Protein AF-K2GC38-F1 (afdb_monomer_lite)

Foldseek 3Di:
DADDPVLLVVLCVVCVVVLVVLLPDPDPPPPPVVNLVVLQVSLLVSPVVHPDHPPCSVLVSLLVSLLVSQLVLQVVLVPDDLQCNLVSLLVVLVSLVSSLVSQCSSCVSVCVVPHPCPSVVSNLQSNLVRHVVVCQVPPVSLVSPLVNVLVCVVVVHDPCPVSNVSSLVSCCVRPVVSSVVSVVSNVVSVVVSVVVVVVVVVVVVVVVVD

pLDDT: mean 81.29, std 10.26, range [42.56, 93.06]

Sequence (210 aa):
MEVTQDSIAQLYDALDPFLNIVVMQNNDSVTTPCVLASMNDLVYSFFCEHYWDDKGLVIKMIEKIVSRFSEQRFERFRLVTNENIVLALESEFVIWKRVRKCLMITFLSIDTLVHVNYINTILNNSYRDSFVKQLQSQMNISKKLMAVLSSWRMKGFIDQKEELGRIFKYLEGYDTNFVLFLSNEFLLQAQKDYKKFIQKKFFLLMKHFL

Radius of gyration: 22.69 Å; chains: 1; bounding box: 53×31×76 Å

Organism: Entamoeba nuttalli (strain P19) (NCBI:txid1076696)

Structure (mmCIF, N/CA/C/O backbone):
data_AF-K2GC38-F1
#
_entry.id   AF-K2GC38-F1
#
loop_
_atom_site.group_PDB
_atom_site.id
_atom_site.type_symbol
_atom_site.label_atom_id
_atom_site.label_alt_id
_atom_site.label_comp_id
_atom_site.label_asym_id
_atom_site.label_entity_id
_atom_site.label_seq_id
_atom_site.pdbx_PDB_ins_code
_atom_site.Cartn_x
_atom_site.Cartn_y
_atom_site.Cartn_z
_atom_site.occupancy
_atom_site.B_iso_or_equiv
_atom_site.auth_seq_id
_atom_site.auth_comp_id
_atom_site.auth_asym_id
_atom_site.auth_atom_id
_atom_site.pdbx_PDB_model_num
ATOM 1 N N . MET A 1 1 ? 18.152 5.068 -27.961 1.00 73.38 1 MET A N 1
ATOM 2 C CA . MET A 1 1 ? 17.414 6.354 -28.101 1.00 73.38 1 MET A CA 1
ATOM 3 C C . MET A 1 1 ? 17.259 7.008 -26.734 1.00 73.38 1 MET A C 1
ATOM 5 O O . MET A 1 1 ? 17.381 6.294 -25.759 1.00 73.38 1 MET A O 1
ATOM 9 N N . GLU A 1 2 ? 17.041 8.317 -26.602 1.00 74.88 2 GLU A N 1
ATOM 10 C CA . GLU A 1 2 ? 16.693 8.888 -25.283 1.00 74.88 2 GLU A CA 1
ATOM 11 C C . GLU A 1 2 ? 15.309 8.400 -24.824 1.00 74.88 2 GLU A C 1
ATOM 13 O O . GLU A 1 2 ? 14.436 8.137 -25.656 1.00 74.88 2 GLU A O 1
ATOM 18 N N . VAL A 1 3 ? 15.091 8.302 -23.510 1.00 79.31 3 VAL A N 1
ATOM 19 C CA . VAL A 1 3 ? 13.753 8.072 -22.945 1.00 79.31 3 VAL A CA 1
ATOM 20 C C . VAL A 1 3 ? 12.876 9.308 -23.179 1.00 79.31 3 VAL A C 1
ATOM 22 O O . VAL A 1 3 ? 13.195 10.409 -22.724 1.00 79.31 3 VAL A O 1
ATOM 25 N N . THR A 1 4 ? 11.743 9.133 -23.865 1.00 84.25 4 THR A N 1
ATOM 26 C CA . THR A 1 4 ? 10.759 10.192 -24.137 1.00 84.25 4 THR A CA 1
ATOM 27 C C . THR A 1 4 ? 9.436 9.901 -23.431 1.00 84.25 4 THR A C 1
ATOM 29 O O . THR A 1 4 ? 9.201 8.802 -22.934 1.00 84.25 4 THR A O 1
ATOM 32 N N . GLN A 1 5 ? 8.535 10.886 -23.369 1.00 83.50 5 GLN A N 1
ATOM 33 C CA . GLN A 1 5 ? 7.193 10.648 -22.822 1.00 83.50 5 GLN A CA 1
ATOM 34 C C . GLN A 1 5 ? 6.409 9.621 -23.646 1.00 83.50 5 GLN A C 1
ATOM 36 O O . GLN A 1 5 ? 5.695 8.807 -23.065 1.00 83.50 5 GLN A O 1
ATOM 41 N N . ASP A 1 6 ? 6.584 9.625 -24.967 1.00 86.19 6 ASP A N 1
ATOM 42 C CA . ASP A 1 6 ? 5.898 8.696 -25.863 1.00 86.19 6 ASP A CA 1
ATOM 43 C C . ASP A 1 6 ? 6.409 7.263 -25.689 1.00 86.19 6 ASP A C 1
ATOM 45 O O . ASP A 1 6 ? 5.606 6.334 -25.637 1.00 86.19 6 ASP A O 1
ATOM 49 N N . SER A 1 7 ? 7.723 7.065 -25.524 1.00 84.25 7 SER A N 1
ATOM 50 C CA . SER A 1 7 ? 8.269 5.723 -25.290 1.00 84.25 7 SER A CA 1
ATOM 51 C C . SER A 1 7 ? 7.854 5.165 -23.923 1.00 84.25 7 SER A C 1
ATOM 53 O O . SER A 1 7 ? 7.550 3.979 -23.799 1.00 84.25 7 SER A O 1
ATOM 55 N N . ILE A 1 8 ? 7.733 6.027 -22.908 1.00 84.56 8 ILE A N 1
ATOM 56 C CA . ILE A 1 8 ? 7.173 5.667 -21.597 1.00 84.56 8 ILE A CA 1
ATOM 57 C C . ILE A 1 8 ? 5.684 5.332 -21.686 1.00 84.56 8 ILE A C 1
ATOM 59 O O . ILE A 1 8 ? 5.240 4.384 -21.043 1.00 84.56 8 ILE A O 1
ATOM 63 N N . ALA A 1 9 ? 4.910 6.083 -22.471 1.00 84.81 9 ALA A N 1
ATOM 64 C CA . ALA A 1 9 ? 3.498 5.786 -22.685 1.00 84.81 9 ALA A CA 1
ATOM 65 C C . ALA A 1 9 ? 3.319 4.412 -23.345 1.00 84.81 9 ALA A C 1
ATOM 67 O O . ALA A 1 9 ? 2.523 3.613 -22.867 1.00 84.81 9 ALA A O 1
ATOM 68 N N . GLN A 1 10 ? 4.133 4.089 -24.353 1.00 86.31 10 GLN A N 1
ATOM 69 C CA . GLN A 1 10 ? 4.123 2.774 -25.000 1.00 86.31 10 GLN A CA 1
ATOM 70 C C . GLN A 1 10 ? 4.491 1.641 -24.033 1.00 86.31 10 GLN A C 1
ATOM 72 O O . GLN A 1 10 ? 3.824 0.606 -24.018 1.00 86.31 10 GLN A O 1
ATOM 77 N N . LEU A 1 11 ? 5.517 1.837 -23.195 1.00 86.38 11 LEU A N 1
ATOM 78 C CA . LEU A 1 11 ? 5.879 0.869 -22.157 1.00 86.38 11 LEU A CA 1
ATOM 79 C C . LEU A 1 11 ? 4.734 0.675 -21.153 1.00 86.38 11 LEU A C 1
ATOM 81 O O . LEU A 1 11 ? 4.413 -0.457 -20.795 1.00 86.38 11 LEU A O 1
ATOM 85 N N . TYR A 1 12 ? 4.104 1.767 -20.712 1.00 85.50 12 TYR A N 1
ATOM 86 C CA . TYR A 1 12 ? 2.953 1.711 -19.817 1.00 85.50 12 TYR A CA 1
ATOM 87 C C . TYR A 1 12 ? 1.791 0.946 -20.458 1.00 85.50 12 TYR A C 1
ATOM 89 O O . TYR A 1 12 ? 1.264 0.031 -19.834 1.00 85.50 12 TYR A O 1
ATOM 97 N N . ASP A 1 13 ? 1.427 1.268 -21.698 1.00 86.38 13 ASP A N 1
ATOM 98 C CA . ASP A 1 13 ? 0.317 0.630 -22.413 1.00 86.38 13 ASP A CA 1
ATOM 99 C C . ASP A 1 13 ? 0.564 -0.871 -22.628 1.00 86.38 13 ASP A C 1
ATOM 101 O O . ASP A 1 13 ? -0.364 -1.675 -22.540 1.00 86.38 13 ASP A O 1
ATOM 105 N N . ALA A 1 14 ? 1.820 -1.274 -22.838 1.00 85.25 14 ALA A N 1
ATOM 106 C CA . ALA A 1 14 ? 2.206 -2.680 -22.919 1.00 85.25 14 ALA A CA 1
ATOM 107 C C . ALA A 1 14 ? 2.127 -3.404 -21.559 1.00 85.25 14 ALA A C 1
ATOM 109 O O . ALA A 1 14 ? 1.794 -4.590 -21.507 1.00 85.25 14 ALA A O 1
ATOM 110 N N . LEU A 1 15 ? 2.405 -2.707 -20.452 1.00 84.69 15 LEU A N 1
ATOM 111 C CA . LEU A 1 15 ? 2.321 -3.254 -19.093 1.00 84.69 15 LEU A CA 1
ATOM 112 C C . LEU A 1 15 ? 0.892 -3.239 -18.521 1.00 84.69 15 LEU A C 1
ATOM 114 O O . LEU A 1 15 ? 0.571 -4.096 -17.695 1.00 84.69 15 LEU A O 1
ATOM 118 N N . ASP A 1 16 ? 0.033 -2.304 -18.935 1.00 81.31 16 ASP A N 1
ATOM 119 C CA . ASP A 1 16 ? -1.289 -2.042 -18.341 1.00 81.31 16 ASP A CA 1
ATOM 120 C C . ASP A 1 16 ? -2.190 -3.292 -18.250 1.00 81.31 16 ASP A C 1
ATOM 122 O O . ASP A 1 16 ? -2.720 -3.554 -17.164 1.00 81.31 16 ASP A O 1
ATOM 126 N N . PRO A 1 17 ? -2.308 -4.155 -19.284 1.00 78.06 17 PRO A N 1
ATOM 127 C CA . PRO A 1 17 ? -3.094 -5.386 -19.186 1.00 78.06 17 PRO A CA 1
ATOM 128 C C . PRO A 1 17 ? -2.616 -6.309 -18.057 1.00 78.06 17 PRO A C 1
ATOM 130 O O . PRO A 1 17 ? -3.426 -6.906 -17.346 1.00 78.06 17 PRO A O 1
ATOM 133 N N . PHE A 1 18 ? -1.303 -6.397 -17.848 1.00 76.62 18 PHE A N 1
ATOM 134 C CA . PHE A 1 18 ? -0.705 -7.250 -16.824 1.00 76.62 18 PHE A CA 1
ATOM 135 C C . PHE A 1 18 ? -0.794 -6.634 -15.432 1.00 76.62 18 PHE A C 1
ATOM 137 O O . PHE A 1 18 ? -1.069 -7.339 -14.459 1.00 76.62 18 PHE A O 1
ATOM 144 N N . LEU A 1 19 ? -0.624 -5.315 -15.334 1.00 73.12 19 LEU A N 1
ATOM 145 C CA . LEU A 1 19 ? -0.860 -4.573 -14.100 1.00 73.12 19 LEU A CA 1
ATOM 146 C C . LEU A 1 19 ? -2.310 -4.763 -13.640 1.00 73.12 19 LEU A C 1
ATOM 148 O O . LEU A 1 19 ? -2.542 -5.053 -12.469 1.00 73.12 19 LEU A O 1
ATOM 152 N N . ASN A 1 20 ? -3.277 -4.728 -14.559 1.00 70.75 20 ASN A N 1
ATOM 153 C CA . ASN A 1 20 ? -4.678 -5.012 -14.251 1.00 70.75 20 ASN A CA 1
ATOM 154 C C . ASN A 1 20 ? -4.888 -6.452 -13.745 1.00 70.75 20 ASN A C 1
ATOM 156 O O . ASN A 1 20 ? -5.619 -6.653 -12.776 1.00 70.75 20 ASN A O 1
ATOM 160 N N . ILE A 1 21 ? -4.203 -7.449 -14.316 1.00 70.00 21 ILE A N 1
ATOM 161 C CA . ILE A 1 21 ? -4.249 -8.842 -13.829 1.00 70.00 21 ILE A CA 1
ATOM 162 C C . ILE A 1 21 ? -3.703 -8.948 -12.397 1.00 70.00 21 ILE A C 1
ATOM 164 O O . ILE A 1 21 ? -4.357 -9.532 -11.533 1.00 70.00 21 ILE A O 1
ATOM 168 N N . VAL A 1 22 ? -2.550 -8.331 -12.122 1.00 67.69 22 VAL A N 1
ATOM 169 C CA . VAL A 1 22 ? -1.932 -8.289 -10.782 1.00 67.69 22 VAL A CA 1
ATOM 170 C C . VAL A 1 22 ? -2.855 -7.609 -9.756 1.00 67.69 22 VAL A C 1
ATOM 172 O O . VAL A 1 22 ? -2.841 -7.960 -8.576 1.00 67.69 22 VAL A O 1
ATOM 175 N N . VAL A 1 23 ? -3.686 -6.661 -10.199 1.00 61.53 23 VAL A N 1
ATOM 176 C CA . VAL A 1 23 ? -4.595 -5.860 -9.363 1.00 61.53 23 VAL A CA 1
ATOM 177 C C . VAL A 1 23 ? -5.980 -6.503 -9.158 1.00 61.53 23 VAL A C 1
ATOM 179 O O . VAL A 1 23 ? -6.625 -6.232 -8.141 1.00 61.53 23 VAL A O 1
ATOM 182 N N . MET A 1 24 ? -6.455 -7.355 -10.077 1.00 60.44 24 MET A N 1
ATOM 183 C CA . MET A 1 24 ? -7.807 -7.948 -10.040 1.00 60.44 24 MET A CA 1
ATOM 184 C C . MET A 1 24 ? -7.906 -9.320 -9.342 1.00 60.44 24 MET A C 1
ATOM 186 O O . MET A 1 24 ? -9.018 -9.778 -9.072 1.00 60.44 24 MET A O 1
ATOM 190 N N . GLN A 1 25 ? -6.798 -9.993 -9.023 1.00 59.94 25 GLN A N 1
ATOM 191 C CA . GLN A 1 25 ? -6.835 -11.372 -8.514 1.00 59.94 25 GLN A CA 1
ATOM 192 C C . GLN A 1 25 ? -6.998 -11.456 -6.981 1.00 59.94 25 GLN A C 1
ATOM 194 O O . GLN A 1 25 ? -6.075 -11.195 -6.210 1.00 59.94 25 GLN A O 1
ATOM 199 N N . ASN A 1 26 ? -8.194 -11.863 -6.534 1.00 46.25 26 ASN A N 1
ATOM 200 C CA . ASN A 1 26 ? -8.495 -12.190 -5.129 1.00 46.25 26 ASN A CA 1
ATOM 201 C C . ASN A 1 26 ? -8.193 -13.654 -4.753 1.00 46.25 26 ASN A C 1
ATOM 203 O O . ASN A 1 26 ? -8.048 -13.936 -3.567 1.00 46.25 26 ASN A O 1
ATOM 207 N N . ASN A 1 27 ? -8.056 -14.556 -5.729 1.00 42.56 27 ASN A N 1
ATOM 208 C CA . ASN A 1 27 ? -7.760 -15.975 -5.501 1.00 42.56 27 ASN A CA 1
ATOM 209 C C . ASN A 1 27 ? -6.283 -16.281 -5.781 1.00 42.56 27 ASN A C 1
ATOM 211 O O . ASN A 1 27 ? -5.664 -15.606 -6.599 1.00 42.56 27 ASN A O 1
ATOM 215 N N . ASP A 1 28 ? -5.748 -17.320 -5.136 1.00 42.94 28 ASP A N 1
ATOM 216 C CA . ASP A 1 28 ? -4.358 -17.813 -5.198 1.00 42.94 28 ASP A CA 1
ATOM 217 C C . ASP A 1 28 ? -3.856 -18.261 -6.592 1.00 42.94 28 ASP A C 1
ATOM 219 O O . ASP A 1 28 ? -2.883 -19.011 -6.698 1.00 42.94 28 ASP A O 1
ATOM 223 N N . SER A 1 29 ? -4.479 -17.824 -7.691 1.00 48.66 29 SER A N 1
ATOM 224 C CA . SER A 1 29 ? -3.920 -18.027 -9.023 1.00 48.66 29 SER A CA 1
ATOM 225 C C . SER A 1 29 ? -2.662 -17.178 -9.153 1.00 48.66 29 SER A C 1
ATOM 227 O O . SER A 1 29 ? -2.714 -15.969 -9.349 1.00 48.66 29 SER A O 1
ATOM 229 N N . VAL A 1 30 ? -1.526 -17.844 -9.002 1.00 54.44 30 VAL A N 1
ATOM 230 C CA . VAL A 1 30 ? -0.184 -17.330 -9.239 1.00 54.44 30 VAL A CA 1
ATOM 231 C C . VAL A 1 30 ? -0.173 -16.628 -10.597 1.00 54.44 30 VAL A C 1
ATOM 233 O O . VAL A 1 30 ? -0.388 -17.292 -11.612 1.00 54.44 30 VAL A O 1
ATOM 236 N N . THR A 1 31 ? 0.096 -15.316 -10.645 1.00 60.12 31 THR A N 1
ATOM 237 C CA . THR A 1 31 ? 0.659 -14.705 -11.857 1.00 60.12 31 THR A CA 1
ATOM 238 C C . THR A 1 31 ? 1.819 -15.600 -12.245 1.00 60.12 31 THR A C 1
ATOM 240 O O . THR A 1 31 ? 2.794 -15.695 -11.493 1.00 60.12 31 THR A O 1
ATOM 243 N N . THR A 1 32 ? 1.658 -16.370 -13.320 1.00 68.06 32 THR A N 1
ATOM 244 C CA . THR A 1 32 ? 2.572 -17.474 -13.595 1.00 68.06 32 THR A CA 1
ATOM 245 C C . THR A 1 32 ? 3.985 -16.907 -13.702 1.00 68.06 32 THR A C 1
ATOM 247 O O . THR A 1 32 ? 4.158 -15.812 -14.244 1.00 68.06 32 THR A O 1
ATOM 250 N N . PRO A 1 33 ? 5.013 -17.603 -13.188 1.00 72.56 33 PRO A N 1
ATOM 251 C CA . PRO A 1 33 ? 6.386 -17.108 -13.248 1.00 72.56 33 PRO A CA 1
ATOM 252 C C . PRO A 1 33 ? 6.808 -16.662 -14.655 1.00 72.56 33 PRO A C 1
ATOM 254 O O . PRO A 1 33 ? 7.570 -15.711 -14.780 1.00 72.56 33 PRO A O 1
ATOM 257 N N . CYS A 1 34 ? 6.253 -17.283 -15.705 1.00 76.44 34 CYS A N 1
ATOM 258 C CA . CYS A 1 34 ? 6.461 -16.862 -17.088 1.00 76.44 34 CYS A CA 1
ATOM 259 C C . CYS A 1 34 ? 5.922 -15.457 -17.393 1.00 76.44 34 CYS A C 1
ATOM 261 O O . CYS A 1 34 ? 6.627 -14.692 -18.031 1.00 76.44 34 CYS A O 1
ATOM 263 N N . VAL A 1 35 ? 4.736 -15.076 -16.906 1.00 80.75 35 VAL A N 1
ATOM 264 C CA . VAL A 1 35 ? 4.180 -13.728 -17.119 1.00 80.75 35 VAL A CA 1
ATOM 265 C C . VAL A 1 35 ? 5.042 -12.679 -16.422 1.00 80.75 35 VAL A C 1
ATOM 267 O O . VAL A 1 35 ? 5.378 -11.666 -17.024 1.00 80.75 35 VAL A O 1
ATOM 270 N N . LEU A 1 36 ? 5.458 -12.936 -15.178 1.00 81.12 36 LEU A N 1
ATOM 271 C CA . LEU A 1 36 ? 6.336 -12.016 -14.445 1.00 81.12 36 LEU A CA 1
ATOM 272 C C . LEU A 1 36 ? 7.718 -11.884 -15.102 1.00 81.12 36 LEU A C 1
ATOM 274 O O . LEU A 1 36 ? 8.266 -10.784 -15.137 1.00 81.12 36 LEU A O 1
ATOM 278 N N . ALA A 1 37 ? 8.262 -12.980 -15.638 1.00 83.00 37 ALA A N 1
ATOM 279 C CA . ALA A 1 37 ? 9.501 -12.953 -16.410 1.00 83.00 37 ALA A CA 1
ATOM 280 C C . ALA A 1 37 ? 9.336 -12.133 -17.697 1.00 83.00 37 ALA A C 1
ATOM 282 O O . ALA A 1 37 ? 10.123 -11.225 -17.926 1.00 83.00 37 ALA A O 1
ATOM 283 N N . SER A 1 38 ? 8.261 -12.353 -18.463 1.00 86.31 38 SER A N 1
ATOM 284 C CA . SER A 1 38 ? 7.978 -11.578 -19.678 1.00 86.31 38 SER A CA 1
ATOM 285 C C . SER A 1 38 ? 7.802 -10.081 -19.407 1.00 86.31 38 SER A C 1
ATOM 287 O O . SER A 1 38 ? 8.235 -9.262 -20.211 1.00 86.31 38 SER A O 1
ATOM 289 N N . MET A 1 39 ? 7.204 -9.704 -18.272 1.00 87.81 39 MET A N 1
ATOM 290 C CA . MET A 1 39 ? 7.107 -8.297 -17.868 1.00 87.81 39 MET A CA 1
ATOM 291 C C . MET A 1 39 ? 8.480 -7.693 -17.550 1.00 87.81 39 MET A C 1
ATOM 293 O O . MET A 1 39 ? 8.754 -6.568 -17.959 1.00 87.81 39 MET A O 1
ATOM 297 N N . ASN A 1 40 ? 9.347 -8.430 -16.848 1.00 88.69 40 ASN A N 1
ATOM 298 C CA . ASN A 1 40 ? 10.718 -7.984 -16.595 1.00 88.69 40 ASN A CA 1
ATOM 299 C C . ASN A 1 40 ? 11.521 -7.871 -17.896 1.00 88.69 40 ASN A C 1
ATOM 301 O O . ASN A 1 40 ? 12.186 -6.862 -18.105 1.00 88.69 40 ASN A O 1
ATOM 305 N N . ASP A 1 41 ? 11.408 -8.849 -18.795 1.00 88.12 41 ASP A N 1
ATOM 306 C CA . ASP A 1 41 ? 12.090 -8.839 -20.092 1.00 88.12 41 ASP A CA 1
ATOM 307 C C . ASP A 1 41 ? 11.647 -7.651 -20.954 1.00 88.12 41 ASP A C 1
ATOM 309 O O . ASP A 1 41 ? 12.476 -7.038 -21.624 1.00 88.12 41 ASP A O 1
ATOM 313 N N . LEU A 1 42 ? 10.363 -7.278 -20.903 1.00 89.50 42 LEU A N 1
ATOM 314 C CA . LEU A 1 42 ? 9.843 -6.089 -21.580 1.00 89.50 42 LEU A CA 1
ATOM 315 C C . LEU A 1 42 ? 10.489 -4.804 -21.039 1.00 89.50 42 LEU A C 1
ATOM 317 O O . LEU A 1 42 ? 10.956 -3.974 -21.818 1.00 89.50 42 LEU A O 1
ATOM 321 N N . VAL A 1 43 ? 10.549 -4.647 -19.712 1.00 88.56 43 VAL A N 1
ATOM 322 C CA . VAL A 1 43 ? 11.200 -3.490 -19.071 1.00 88.56 43 VAL A CA 1
ATOM 323 C C . VAL A 1 43 ? 12.700 -3.483 -19.371 1.00 88.56 43 VAL A C 1
ATOM 325 O O . VAL A 1 43 ? 13.254 -2.445 -19.719 1.00 88.56 43 VAL A O 1
ATOM 328 N N . TYR A 1 44 ? 13.360 -4.635 -19.290 1.00 87.62 44 TYR A N 1
ATOM 329 C CA . TYR A 1 44 ? 14.778 -4.773 -19.604 1.00 87.62 44 TYR A CA 1
ATOM 330 C C . TYR A 1 44 ? 15.073 -4.384 -21.056 1.00 87.62 44 TYR A C 1
ATOM 332 O O . TYR A 1 44 ? 15.948 -3.557 -21.299 1.00 87.62 44 TYR A O 1
ATOM 340 N N . SER A 1 45 ? 14.297 -4.910 -22.007 1.00 87.19 45 SER A N 1
ATOM 341 C CA . SER A 1 45 ? 14.443 -4.604 -23.436 1.00 87.19 45 SER A CA 1
ATOM 342 C C . SER A 1 45 ? 14.257 -3.112 -23.703 1.00 87.19 45 SER A C 1
ATOM 344 O O . SER A 1 45 ? 15.055 -2.518 -24.425 1.00 87.19 45 SER A O 1
ATOM 346 N N . PHE A 1 46 ? 13.288 -2.474 -23.035 1.00 87.31 46 PHE A N 1
ATOM 347 C CA . PHE A 1 46 ? 13.118 -1.024 -23.094 1.00 87.31 46 PHE A CA 1
ATOM 348 C C . PHE A 1 46 ? 14.400 -0.282 -22.688 1.00 87.31 46 PHE A C 1
ATOM 350 O O . PHE A 1 46 ? 14.843 0.601 -23.420 1.00 87.31 46 PHE A O 1
ATOM 357 N N . PHE A 1 47 ? 15.040 -0.663 -21.579 1.00 82.00 47 PHE A N 1
ATOM 358 C CA . PHE A 1 47 ? 16.305 -0.060 -21.134 1.00 82.00 47 PHE A CA 1
ATOM 359 C C . PHE A 1 47 ? 17.528 -0.453 -21.976 1.00 82.00 47 PHE A C 1
ATOM 361 O O . PHE A 1 47 ? 18.533 0.252 -21.950 1.00 82.00 47 PHE A O 1
ATOM 368 N N . CYS A 1 48 ? 17.474 -1.545 -22.739 1.00 81.44 48 CYS A N 1
ATOM 369 C CA . CYS A 1 48 ? 18.497 -1.850 -23.740 1.00 81.44 48 CYS A CA 1
ATOM 370 C C . CYS A 1 48 ? 18.370 -0.953 -24.980 1.00 81.44 48 CYS A C 1
ATOM 372 O O . CYS A 1 48 ? 19.377 -0.557 -25.564 1.00 81.44 48 CYS A O 1
ATOM 374 N N . GLU A 1 49 ? 17.141 -0.628 -25.385 1.00 81.94 49 GLU A N 1
ATOM 375 C CA . GLU A 1 49 ? 16.849 0.205 -26.558 1.00 81.94 49 GLU A CA 1
ATOM 376 C C . GLU A 1 49 ? 16.937 1.714 -26.256 1.00 81.94 49 GLU A C 1
ATOM 378 O O . GLU A 1 49 ? 17.206 2.537 -27.147 1.00 81.94 49 GLU A O 1
ATOM 383 N N . HIS A 1 50 ? 16.751 2.090 -24.989 1.00 76.31 50 HIS A N 1
ATOM 384 C CA . HIS A 1 50 ? 16.741 3.471 -24.527 1.00 76.31 50 HIS A CA 1
ATOM 385 C C . HIS A 1 50 ? 17.922 3.760 -23.586 1.00 76.31 50 HIS A C 1
ATOM 387 O O . HIS A 1 50 ? 18.106 3.095 -22.574 1.00 76.31 50 HIS A O 1
ATOM 393 N N . TYR A 1 51 ? 18.721 4.780 -23.911 1.00 65.62 51 TYR A N 1
ATOM 394 C CA . TYR A 1 51 ? 19.747 5.325 -23.024 1.00 65.62 51 TYR A CA 1
ATOM 395 C C . TYR A 1 51 ? 19.100 6.044 -21.835 1.00 65.62 51 TYR A C 1
ATOM 397 O O . TYR A 1 51 ? 17.953 6.477 -21.909 1.00 65.62 51 TYR A O 1
ATOM 405 N N . TRP A 1 52 ? 19.879 6.147 -20.758 1.00 63.84 52 TRP A N 1
ATOM 406 C CA . TRP A 1 52 ? 19.503 6.571 -19.410 1.00 63.84 52 TRP A CA 1
ATOM 407 C C . TRP A 1 52 ? 18.451 7.693 -19.309 1.00 63.84 52 TRP A C 1
ATOM 409 O O . TRP A 1 52 ? 18.472 8.692 -20.024 1.00 63.84 52 TRP A O 1
ATOM 419 N N . ASP A 1 53 ? 17.535 7.520 -18.358 1.00 66.38 53 ASP A N 1
ATOM 420 C CA . ASP A 1 53 ? 16.438 8.435 -18.052 1.00 66.38 53 ASP A CA 1
ATOM 421 C C . ASP A 1 53 ? 16.893 9.600 -17.152 1.00 66.38 53 ASP A C 1
ATOM 423 O O . ASP A 1 53 ? 16.606 9.645 -15.953 1.00 66.38 53 ASP A O 1
ATOM 427 N N . ASP A 1 54 ? 17.581 10.584 -17.735 1.00 63.34 54 ASP A N 1
ATOM 428 C CA . ASP A 1 54 ? 18.074 11.772 -17.012 1.00 63.34 54 ASP A CA 1
ATOM 429 C C . ASP A 1 54 ? 16.959 12.592 -16.330 1.00 63.34 54 ASP A C 1
ATOM 431 O O . ASP A 1 54 ? 17.203 13.356 -15.395 1.00 63.34 54 ASP A O 1
ATOM 435 N N . LYS A 1 55 ? 15.709 12.453 -16.791 1.00 71.25 55 LYS A N 1
ATOM 436 C CA . LYS A 1 55 ? 14.546 13.224 -16.313 1.00 71.25 55 LYS A CA 1
ATOM 437 C C . LYS A 1 55 ? 13.702 12.480 -15.270 1.00 71.25 55 LYS A C 1
ATOM 439 O O . LYS A 1 55 ? 12.695 13.038 -14.796 1.00 71.25 55 LYS A O 1
ATOM 444 N N . GLY A 1 56 ? 14.082 11.249 -14.922 1.00 78.75 56 GLY A N 1
ATOM 445 C CA . GLY A 1 56 ? 13.340 10.382 -14.007 1.00 78.75 56 GLY A CA 1
ATOM 446 C C . GLY A 1 56 ? 11.910 10.086 -14.479 1.00 78.75 56 GLY A C 1
ATOM 447 O O . GLY A 1 56 ? 10.999 9.980 -13.658 1.00 78.75 56 GLY A O 1
ATOM 448 N N . LEU A 1 57 ? 11.670 10.040 -15.790 1.00 80.75 57 LEU A N 1
ATOM 449 C CA . LEU A 1 57 ? 10.387 9.709 -16.407 1.00 80.75 57 LEU A CA 1
ATOM 450 C C . LEU A 1 57 ? 9.916 8.287 -16.075 1.00 80.75 57 LEU A C 1
ATOM 452 O O . LEU A 1 57 ? 8.732 8.101 -15.798 1.00 80.75 57 LEU A O 1
ATOM 456 N N . VAL A 1 58 ? 10.814 7.303 -16.036 1.00 81.69 58 VAL A N 1
ATOM 457 C CA . VAL A 1 58 ? 10.509 5.924 -15.634 1.00 81.69 58 VAL A CA 1
ATOM 458 C C . VAL A 1 58 ? 10.126 5.878 -14.159 1.00 81.69 58 VAL A C 1
ATOM 460 O O . VAL A 1 58 ? 9.134 5.248 -13.801 1.00 81.69 58 VAL A O 1
ATOM 463 N N . ILE A 1 59 ? 10.856 6.599 -13.302 1.00 83.94 59 ILE A N 1
ATOM 464 C CA . ILE A 1 59 ? 10.525 6.700 -11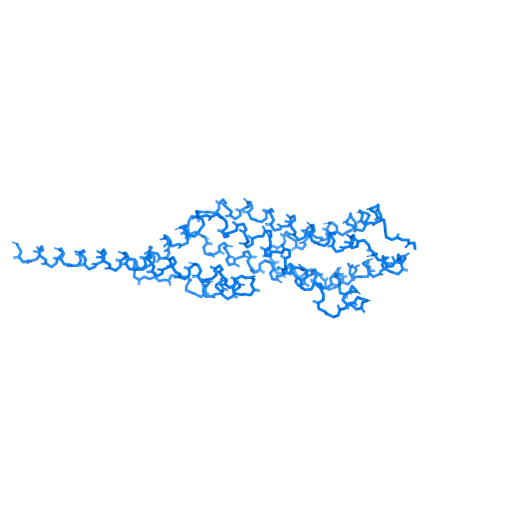.872 1.00 83.94 59 ILE A CA 1
ATOM 465 C C . ILE A 1 59 ? 9.122 7.288 -11.708 1.00 83.94 59 ILE A C 1
ATOM 467 O O . ILE A 1 59 ? 8.277 6.682 -11.055 1.00 83.94 59 ILE A O 1
ATOM 471 N N . LYS A 1 60 ? 8.832 8.404 -12.385 1.00 87.12 60 LYS A N 1
ATOM 472 C CA . LYS A 1 60 ? 7.502 9.034 -12.370 1.00 87.12 60 LYS A CA 1
ATOM 473 C C . LYS A 1 60 ? 6.408 8.109 -12.900 1.00 87.12 60 LYS A C 1
ATOM 475 O O . LYS A 1 60 ? 5.290 8.135 -12.389 1.00 87.12 60 LYS A O 1
ATOM 480 N N . MET A 1 61 ? 6.700 7.284 -13.907 1.00 88.00 61 MET A N 1
ATOM 481 C CA . MET A 1 61 ? 5.762 6.272 -14.399 1.00 88.00 61 MET A CA 1
ATOM 482 C C . MET A 1 61 ? 5.446 5.241 -13.308 1.00 88.00 61 MET A C 1
ATOM 484 O O . MET A 1 61 ? 4.273 4.965 -13.061 1.00 88.00 61 MET A O 1
ATOM 488 N N . ILE A 1 62 ? 6.463 4.711 -12.621 1.00 88.88 62 ILE A N 1
ATOM 489 C CA . ILE A 1 62 ? 6.296 3.739 -11.527 1.00 88.88 62 ILE A CA 1
ATOM 490 C C . ILE A 1 62 ? 5.501 4.359 -10.372 1.00 88.88 62 ILE A C 1
ATOM 492 O O . ILE A 1 62 ? 4.533 3.763 -9.896 1.00 88.88 62 ILE A O 1
ATOM 496 N N . GLU A 1 63 ? 5.853 5.579 -9.962 1.00 90.19 63 GLU A N 1
ATOM 497 C CA . GLU A 1 63 ? 5.131 6.329 -8.929 1.00 90.19 63 GLU A CA 1
ATOM 498 C C . GLU A 1 63 ? 3.660 6.540 -9.305 1.00 90.19 63 GLU A C 1
ATOM 500 O O . GLU A 1 63 ? 2.776 6.393 -8.457 1.00 90.19 63 GLU A O 1
ATOM 505 N N . LYS A 1 64 ? 3.380 6.833 -10.582 1.00 88.75 64 LYS A N 1
ATOM 506 C CA . LYS A 1 64 ? 2.021 7.011 -11.107 1.00 88.75 64 LYS A CA 1
ATOM 507 C C . LYS A 1 64 ? 1.237 5.699 -11.148 1.00 88.75 64 LYS A C 1
ATOM 509 O O . LYS A 1 64 ? 0.057 5.708 -10.801 1.00 88.75 64 LYS A O 1
ATOM 514 N N . ILE A 1 65 ? 1.870 4.583 -11.528 1.00 87.12 65 ILE A N 1
ATOM 515 C CA . ILE A 1 65 ? 1.264 3.240 -11.482 1.00 87.12 65 ILE A CA 1
ATOM 516 C C . ILE A 1 65 ? 0.811 2.930 -10.055 1.00 87.12 65 ILE A C 1
ATOM 518 O O . ILE A 1 65 ? -0.356 2.596 -9.837 1.00 87.12 65 ILE A O 1
ATOM 522 N N . VAL A 1 66 ? 1.718 3.079 -9.082 1.00 90.56 66 VAL A N 1
ATOM 523 C CA . VAL A 1 66 ? 1.404 2.800 -7.677 1.00 90.56 66 VAL A CA 1
ATOM 524 C C . VAL A 1 66 ? 0.319 3.743 -7.185 1.00 90.56 66 VAL A C 1
ATOM 526 O O . VAL A 1 66 ? -0.687 3.247 -6.696 1.00 90.56 66 VAL A O 1
ATOM 529 N N . SER A 1 67 ? 0.472 5.057 -7.388 1.00 89.94 67 SER A N 1
ATOM 530 C CA . SER A 1 67 ? -0.491 6.070 -6.929 1.00 89.94 67 SER A CA 1
ATOM 531 C C . SER A 1 67 ? -1.899 5.815 -7.465 1.00 89.94 67 SER A C 1
ATOM 533 O O . SER A 1 67 ? -2.850 5.794 -6.686 1.00 89.94 67 SER A O 1
ATOM 535 N N . ARG A 1 68 ? -2.039 5.528 -8.768 1.00 86.94 68 ARG A N 1
ATOM 536 C CA . ARG A 1 68 ? -3.335 5.218 -9.392 1.00 86.94 68 ARG A CA 1
ATOM 537 C C . ARG A 1 68 ? -3.971 3.974 -8.776 1.00 86.94 68 ARG A C 1
ATOM 539 O O . ARG A 1 68 ? -5.170 3.976 -8.499 1.00 86.94 68 ARG A O 1
ATOM 546 N N . PHE A 1 69 ? -3.184 2.920 -8.558 1.00 87.19 69 PHE A N 1
ATOM 547 C CA . PHE A 1 69 ? -3.656 1.706 -7.897 1.00 87.19 69 PHE A CA 1
ATOM 548 C C . PHE A 1 69 ? -4.161 2.015 -6.481 1.00 87.19 69 PHE A C 1
ATOM 550 O O . PHE A 1 69 ? -5.314 1.735 -6.158 1.00 87.19 69 PHE A O 1
ATOM 557 N N . SER A 1 70 ? -3.332 2.626 -5.639 1.00 89.75 70 SER A N 1
ATOM 558 C CA . SER A 1 70 ? -3.650 2.908 -4.235 1.00 89.75 70 SER A CA 1
ATOM 559 C C . SER A 1 70 ? -4.797 3.891 -4.056 1.00 89.75 70 SER A C 1
ATOM 561 O O . SER A 1 70 ? -5.611 3.689 -3.161 1.00 89.75 70 SER A O 1
ATOM 563 N N . GLU A 1 71 ? -4.913 4.918 -4.898 1.00 89.25 71 GLU A N 1
ATOM 564 C CA . GLU A 1 71 ? -6.038 5.856 -4.860 1.00 89.25 71 GLU A CA 1
ATOM 565 C C . GLU A 1 71 ? -7.355 5.133 -5.151 1.00 89.25 71 GLU A C 1
ATOM 567 O O . GLU A 1 71 ? -8.310 5.248 -4.388 1.00 89.25 71 GLU A O 1
ATOM 572 N N . GLN A 1 72 ? -7.399 4.294 -6.191 1.00 87.75 72 GLN A N 1
ATOM 573 C CA . GLN A 1 72 ? -8.587 3.490 -6.491 1.00 87.75 72 GLN A CA 1
ATOM 574 C C . GLN A 1 72 ? -8.936 2.514 -5.361 1.00 87.75 72 GLN A C 1
ATOM 576 O O . GLN A 1 72 ? -10.115 2.303 -5.064 1.00 87.75 72 GLN A O 1
ATOM 581 N N . ARG A 1 73 ? -7.929 1.905 -4.723 1.00 88.94 73 ARG A N 1
ATOM 582 C CA . ARG A 1 73 ? -8.132 1.047 -3.545 1.00 88.94 73 ARG A CA 1
ATOM 583 C C . ARG A 1 73 ? -8.688 1.846 -2.373 1.00 88.94 73 ARG A 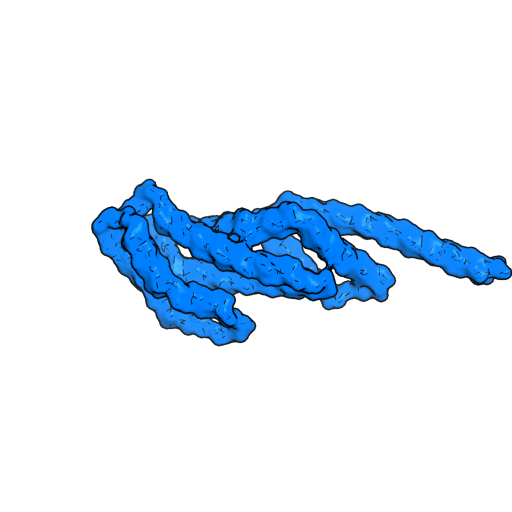C 1
ATOM 585 O O . ARG A 1 73 ? -9.658 1.412 -1.756 1.00 88.94 73 ARG A O 1
ATOM 592 N N . PHE A 1 74 ? -8.143 3.029 -2.108 1.00 90.19 74 PHE A N 1
ATOM 593 C CA . PHE A 1 74 ? -8.606 3.907 -1.039 1.00 90.19 74 PHE A CA 1
ATOM 594 C C . PHE A 1 74 ? -10.062 4.352 -1.248 1.00 90.19 74 PHE A C 1
ATOM 596 O O . PHE A 1 74 ? -10.872 4.308 -0.321 1.00 90.19 74 PHE A O 1
ATOM 603 N N . GLU A 1 75 ? -10.434 4.669 -2.488 1.00 89.69 75 GLU A N 1
ATOM 604 C CA . GLU A 1 75 ? -11.802 5.029 -2.872 1.00 89.69 75 GLU A CA 1
ATOM 605 C C . GLU A 1 75 ? -12.816 3.897 -2.655 1.00 89.69 75 GLU A C 1
ATOM 607 O O . GLU A 1 75 ? -13.991 4.160 -2.389 1.00 89.69 75 GLU A O 1
ATOM 612 N N . ARG A 1 76 ? -12.376 2.636 -2.719 1.00 88.38 76 ARG A N 1
ATOM 613 C CA . ARG A 1 76 ? -13.193 1.473 -2.338 1.00 88.38 76 ARG A CA 1
ATOM 614 C C . ARG A 1 76 ? -13.194 1.272 -0.825 1.00 88.38 76 ARG A C 1
ATOM 616 O O . ARG A 1 76 ? -14.253 1.068 -0.236 1.00 88.38 76 ARG A O 1
ATOM 623 N N . PHE A 1 77 ? -12.030 1.385 -0.188 1.00 89.81 77 PHE A N 1
ATOM 624 C CA . PHE A 1 77 ? -11.862 1.225 1.255 1.00 89.81 77 PHE A CA 1
ATOM 625 C C . PHE A 1 77 ? -12.725 2.208 2.061 1.00 89.81 77 PHE A C 1
ATOM 627 O O . PHE A 1 77 ? -13.368 1.817 3.034 1.00 89.81 77 PHE A O 1
ATOM 634 N N . ARG A 1 78 ? -12.825 3.475 1.639 1.00 87.75 78 ARG A N 1
ATOM 635 C CA . ARG A 1 78 ? -13.630 4.492 2.346 1.00 87.75 78 ARG A CA 1
ATOM 636 C C . ARG A 1 78 ? -15.124 4.145 2.444 1.00 87.75 78 ARG A C 1
ATOM 638 O O . ARG A 1 78 ? -15.802 4.643 3.347 1.00 87.75 78 ARG A O 1
ATOM 645 N N . LEU A 1 79 ? -15.628 3.301 1.537 1.00 88.25 79 LEU A N 1
ATOM 646 C CA . LEU A 1 79 ? -17.024 2.853 1.486 1.00 88.25 79 LEU A CA 1
ATOM 647 C C . LEU A 1 79 ? -17.310 1.690 2.447 1.00 88.25 79 LEU A C 1
ATOM 649 O O . LEU A 1 79 ? -18.469 1.325 2.638 1.00 88.25 79 LEU A O 1
ATOM 653 N N . VAL A 1 80 ? -16.278 1.112 3.067 1.00 87.94 80 VAL A N 1
ATOM 654 C CA . VAL A 1 80 ? -16.423 -0.013 3.991 1.00 87.94 80 VAL A CA 1
ATOM 655 C C . VAL A 1 80 ? -17.175 0.414 5.256 1.00 87.94 80 VAL A C 1
ATOM 657 O O . VAL A 1 80 ? -16.960 1.492 5.831 1.00 87.94 80 VAL A O 1
ATOM 660 N N . THR A 1 81 ? -18.080 -0.462 5.692 1.00 85.62 81 THR A N 1
ATOM 661 C CA . THR A 1 81 ? -18.842 -0.305 6.932 1.00 85.62 81 THR A CA 1
ATOM 662 C C . THR A 1 81 ? -17.924 -0.355 8.148 1.00 85.62 81 THR A C 1
ATOM 664 O O . THR A 1 81 ? -16.874 -0.993 8.138 1.00 85.62 81 THR A O 1
ATOM 667 N N . ASN A 1 82 ? -18.326 0.300 9.237 1.00 83.56 82 ASN A N 1
ATOM 668 C CA . ASN A 1 82 ? -17.483 0.373 10.432 1.00 83.56 82 ASN A CA 1
ATOM 669 C C . ASN A 1 82 ? -17.125 -1.023 10.959 1.00 83.56 82 ASN A C 1
ATOM 671 O O . ASN A 1 82 ? -15.980 -1.254 11.311 1.00 83.56 82 ASN A O 1
ATOM 675 N N . GLU A 1 83 ? -18.074 -1.958 10.948 1.00 81.56 83 GLU A N 1
ATOM 676 C CA . GLU A 1 83 ? -17.904 -3.318 11.478 1.00 81.56 83 GLU A CA 1
ATOM 677 C C . GLU A 1 83 ? -16.797 -4.116 10.777 1.00 81.56 83 GLU A C 1
ATOM 679 O O . GLU A 1 83 ? -16.126 -4.919 11.417 1.00 81.56 83 GLU A O 1
ATOM 684 N N . ASN A 1 84 ? -16.556 -3.843 9.492 1.00 85.75 84 ASN A N 1
ATOM 685 C CA . ASN A 1 84 ? -15.589 -4.574 8.674 1.00 85.75 84 ASN A CA 1
ATOM 686 C C . ASN A 1 84 ? -14.284 -3.802 8.447 1.00 85.75 84 ASN A C 1
ATOM 688 O O . ASN A 1 84 ? -13.433 -4.252 7.683 1.00 85.75 84 ASN A O 1
ATOM 692 N N . ILE A 1 85 ? -14.106 -2.639 9.084 1.00 89.25 85 ILE A N 1
ATOM 693 C CA . ILE A 1 85 ? -12.982 -1.746 8.777 1.00 89.25 85 ILE A CA 1
ATOM 694 C C . ILE A 1 85 ? -11.616 -2.378 9.069 1.00 89.25 85 ILE A C 1
ATOM 696 O O . ILE A 1 85 ? -10.667 -2.131 8.332 1.00 89.25 85 ILE A O 1
ATOM 700 N N . VAL A 1 86 ? -11.519 -3.211 10.111 1.00 88.06 86 VAL A N 1
ATOM 701 C CA . VAL A 1 86 ? -10.273 -3.894 10.489 1.00 88.06 86 VAL A CA 1
ATOM 702 C C . VAL A 1 86 ? -9.910 -4.944 9.440 1.00 88.06 86 VAL A C 1
ATOM 704 O O . VAL A 1 86 ? -8.833 -4.858 8.858 1.00 88.06 86 VAL A O 1
ATOM 707 N N . LEU A 1 87 ? -10.830 -5.857 9.113 1.00 88.62 87 LEU A N 1
ATOM 708 C CA . LEU A 1 87 ? -10.618 -6.862 8.062 1.00 88.62 87 LEU A CA 1
ATOM 709 C C . LEU A 1 87 ? -10.317 -6.230 6.703 1.00 88.62 87 LEU A C 1
ATOM 711 O O . LEU A 1 87 ? -9.431 -6.687 5.985 1.00 88.62 87 LEU A O 1
ATOM 715 N N . ALA A 1 88 ? -11.029 -5.161 6.346 1.00 89.75 88 ALA A N 1
ATOM 716 C CA . ALA A 1 88 ? -10.781 -4.467 5.093 1.00 89.75 88 ALA A CA 1
ATOM 717 C C . ALA A 1 88 ? -9.382 -3.846 5.066 1.00 89.75 88 ALA A C 1
ATOM 719 O O . ALA A 1 88 ? -8.666 -4.018 4.086 1.00 89.75 88 ALA A O 1
ATOM 720 N N . LEU A 1 89 ? -8.963 -3.179 6.144 1.00 90.56 89 LEU A N 1
ATOM 721 C CA . LEU A 1 89 ? -7.650 -2.540 6.207 1.00 90.56 89 LEU A CA 1
ATOM 722 C C . LEU A 1 89 ? -6.517 -3.572 6.165 1.00 90.56 89 LEU A C 1
ATOM 724 O O . LEU A 1 89 ? -5.518 -3.371 5.478 1.00 90.56 89 LEU A O 1
ATOM 728 N N . GLU A 1 90 ? -6.676 -4.697 6.858 1.00 89.06 90 GLU A N 1
ATOM 729 C CA . GLU A 1 90 ? -5.738 -5.810 6.752 1.00 89.06 90 GLU A CA 1
ATOM 730 C C . GLU A 1 90 ? -5.676 -6.361 5.322 1.00 89.06 90 GLU A C 1
ATOM 732 O O . GLU A 1 90 ? -4.583 -6.540 4.777 1.00 89.06 90 GLU A O 1
ATOM 737 N N . SER A 1 91 ? -6.836 -6.595 4.701 1.00 88.50 91 SER A N 1
ATOM 738 C CA . SER A 1 91 ? -6.932 -7.082 3.326 1.00 88.50 91 SER A CA 1
ATOM 739 C C . SER A 1 91 ? -6.197 -6.159 2.351 1.00 88.50 91 SER A C 1
ATOM 741 O O . SER A 1 91 ? -5.432 -6.648 1.519 1.00 88.50 91 SER A O 1
ATOM 743 N N . GLU A 1 92 ? -6.330 -4.835 2.500 1.00 90.44 92 GLU A N 1
ATOM 744 C CA . GLU A 1 92 ? -5.587 -3.859 1.692 1.00 90.44 92 GLU A CA 1
ATOM 745 C C . GLU A 1 92 ? -4.071 -4.039 1.821 1.00 90.44 92 GLU A C 1
ATOM 747 O O . GLU A 1 92 ? -3.368 -4.116 0.811 1.00 90.44 92 GLU A O 1
ATOM 752 N N . PHE A 1 93 ? -3.546 -4.186 3.041 1.00 90.69 93 PHE A N 1
ATOM 753 C CA . PHE A 1 93 ? -2.110 -4.402 3.236 1.00 90.69 93 PHE A CA 1
ATOM 754 C C . PHE A 1 93 ? -1.627 -5.747 2.687 1.00 90.69 93 PHE A C 1
ATOM 756 O O . PHE A 1 93 ? -0.527 -5.828 2.134 1.00 90.69 93 PHE A O 1
ATOM 763 N N . VAL A 1 94 ? -2.435 -6.804 2.801 1.00 86.94 94 VAL A N 1
ATOM 764 C CA . VAL A 1 94 ? -2.124 -8.118 2.219 1.00 86.94 94 VAL A CA 1
ATOM 765 C C . VAL A 1 94 ? -2.099 -8.043 0.692 1.00 86.94 94 VAL A C 1
ATOM 767 O O . VAL A 1 94 ? -1.178 -8.569 0.061 1.00 86.94 94 VAL A O 1
ATOM 770 N N . ILE A 1 95 ? -3.071 -7.362 0.086 1.00 86.06 95 ILE A N 1
ATOM 771 C CA . ILE A 1 95 ? -3.124 -7.130 -1.359 1.00 86.06 95 ILE A CA 1
ATOM 772 C C . ILE A 1 95 ? -1.909 -6.320 -1.800 1.00 86.06 95 ILE A C 1
ATOM 774 O O . ILE A 1 95 ? -1.187 -6.761 -2.694 1.00 86.06 95 ILE A O 1
ATOM 778 N N . TRP A 1 96 ? -1.610 -5.207 -1.129 1.00 90.12 96 TRP A N 1
ATOM 779 C CA . TRP A 1 96 ? -0.441 -4.395 -1.445 1.00 90.12 96 TRP A CA 1
ATOM 780 C C . TRP A 1 96 ? 0.862 -5.191 -1.344 1.00 90.12 96 TRP A C 1
ATOM 782 O O . TRP A 1 96 ? 1.692 -5.127 -2.246 1.00 90.12 96 TRP A O 1
ATOM 792 N N . LYS A 1 97 ? 1.036 -6.022 -0.310 1.00 87.44 97 LYS A N 1
ATOM 793 C CA . LYS A 1 97 ? 2.218 -6.888 -0.177 1.00 87.44 97 LYS A CA 1
ATOM 794 C C . LYS A 1 97 ? 2.399 -7.810 -1.391 1.00 87.44 97 LYS A C 1
ATOM 796 O O . LYS A 1 97 ? 3.535 -8.015 -1.826 1.00 87.44 97 LYS A O 1
ATOM 801 N N . ARG A 1 98 ? 1.306 -8.357 -1.939 1.00 84.44 98 ARG A N 1
ATOM 802 C CA . ARG A 1 98 ? 1.324 -9.202 -3.148 1.00 84.44 98 ARG A CA 1
ATOM 803 C C . ARG A 1 98 ? 1.644 -8.390 -4.403 1.00 84.44 98 ARG A C 1
ATOM 805 O O . ARG A 1 98 ? 2.561 -8.756 -5.137 1.00 84.44 98 ARG A O 1
ATOM 812 N N . VAL A 1 99 ? 0.950 -7.270 -4.607 1.00 86.31 99 VAL A N 1
ATOM 813 C CA . VAL A 1 99 ? 1.160 -6.366 -5.750 1.00 86.31 99 VAL A CA 1
ATOM 814 C C . VAL A 1 99 ? 2.599 -5.853 -5.768 1.00 86.31 99 VAL A C 1
ATOM 816 O O . VAL A 1 99 ? 3.289 -5.996 -6.773 1.00 86.31 99 VAL A O 1
ATOM 819 N N . ARG A 1 100 ? 3.106 -5.368 -4.628 1.00 89.50 100 ARG A N 1
ATOM 820 C CA . ARG A 1 100 ? 4.488 -4.902 -4.471 1.00 89.50 100 ARG A CA 1
ATOM 821 C C . ARG A 1 100 ? 5.497 -5.967 -4.884 1.00 89.50 100 ARG A C 1
ATOM 823 O O . ARG A 1 100 ? 6.448 -5.648 -5.583 1.00 89.50 100 ARG A O 1
ATOM 830 N N . LYS A 1 101 ? 5.290 -7.232 -4.497 1.00 86.75 101 LYS A N 1
ATOM 831 C CA . LYS A 1 101 ? 6.178 -8.335 -4.900 1.00 86.75 101 LYS A CA 1
ATOM 832 C C . LYS A 1 101 ? 6.200 -8.519 -6.423 1.00 86.75 101 LYS A C 1
ATOM 834 O O . LYS A 1 101 ? 7.271 -8.722 -6.983 1.00 86.75 101 LYS A O 1
ATOM 839 N N . CYS A 1 102 ? 5.050 -8.425 -7.088 1.00 86.06 102 CYS A N 1
ATOM 840 C CA . CYS A 1 102 ? 4.965 -8.541 -8.547 1.00 86.06 102 CYS A CA 1
ATOM 841 C C . CYS A 1 102 ? 5.642 -7.356 -9.252 1.00 86.06 102 CYS A C 1
ATOM 843 O O . CYS A 1 102 ? 6.405 -7.557 -10.196 1.00 86.06 102 CYS A O 1
ATOM 845 N N . LEU A 1 103 ? 5.425 -6.134 -8.756 1.00 88.31 103 LEU A N 1
ATOM 846 C CA . LEU A 1 103 ? 6.062 -4.924 -9.285 1.00 88.31 103 LEU A CA 1
ATOM 847 C C . LEU A 1 103 ? 7.581 -4.938 -9.074 1.00 88.31 103 LEU A C 1
ATOM 849 O O . LEU A 1 103 ? 8.320 -4.577 -9.981 1.00 88.31 103 LEU A O 1
ATOM 853 N N . MET A 1 104 ? 8.060 -5.417 -7.922 1.00 89.12 104 MET A N 1
ATOM 854 C CA . MET A 1 104 ? 9.495 -5.595 -7.672 1.00 89.12 104 MET A CA 1
ATOM 855 C C . MET A 1 104 ? 10.150 -6.528 -8.694 1.00 89.12 104 MET A C 1
ATOM 857 O O . MET A 1 104 ? 11.260 -6.255 -9.126 1.00 89.12 104 MET A O 1
ATOM 861 N N . ILE A 1 105 ? 9.476 -7.614 -9.086 1.00 87.94 105 ILE A N 1
ATOM 862 C CA . ILE A 1 105 ? 9.993 -8.533 -10.111 1.00 87.94 105 ILE A CA 1
ATOM 863 C C . ILE A 1 105 ? 9.941 -7.879 -11.496 1.00 87.94 105 ILE A C 1
ATOM 865 O O . ILE A 1 105 ? 10.913 -7.949 -12.237 1.00 87.94 105 ILE A O 1
ATOM 869 N N . THR A 1 106 ? 8.831 -7.208 -11.816 1.00 87.94 106 THR A N 1
ATOM 870 C CA . THR A 1 106 ? 8.631 -6.502 -13.095 1.00 87.94 106 THR A CA 1
ATOM 871 C C . THR A 1 106 ? 9.726 -5.468 -13.348 1.00 87.94 106 THR A C 1
ATOM 873 O O . THR A 1 106 ? 10.250 -5.373 -14.448 1.00 87.94 106 THR A O 1
ATOM 876 N N . PHE A 1 107 ? 10.091 -4.703 -12.321 1.00 88.38 107 PHE A N 1
ATOM 877 C CA . PHE A 1 107 ? 11.079 -3.632 -12.424 1.00 88.38 107 PHE A CA 1
ATOM 878 C C . PHE A 1 107 ? 12.466 -4.045 -11.914 1.00 88.38 107 PHE A C 1
ATOM 880 O O . PHE A 1 107 ? 13.312 -3.186 -11.683 1.00 88.38 107 PHE A O 1
ATOM 887 N N . LEU A 1 108 ? 12.725 -5.346 -11.740 1.00 87.44 108 LEU A N 1
ATOM 888 C CA . LEU A 1 108 ? 13.984 -5.846 -11.179 1.00 87.44 108 LEU A CA 1
ATOM 889 C C . LEU A 1 108 ? 15.200 -5.407 -12.003 1.00 87.44 108 LEU A C 1
ATOM 891 O O . LEU A 1 108 ? 16.243 -5.082 -11.438 1.00 87.44 108 LEU A O 1
ATOM 895 N N . SER A 1 109 ? 15.055 -5.353 -13.328 1.00 84.44 109 SER A N 1
ATOM 896 C CA . SER A 1 109 ? 16.086 -4.845 -14.235 1.00 84.44 109 SER A CA 1
ATOM 897 C C . SER A 1 109 ? 16.543 -3.422 -13.878 1.00 84.44 109 SER A C 1
ATOM 899 O O . SER A 1 109 ? 17.729 -3.117 -13.980 1.00 84.44 109 SER A O 1
ATOM 901 N N . ILE A 1 110 ? 15.662 -2.572 -13.344 1.00 84.56 110 ILE A N 1
ATOM 902 C CA . ILE A 1 110 ? 16.020 -1.220 -12.892 1.00 84.56 110 ILE A CA 1
ATOM 903 C C . ILE A 1 110 ? 16.932 -1.276 -11.665 1.00 84.56 110 ILE A C 1
ATOM 905 O O . ILE A 1 110 ? 17.945 -0.585 -11.631 1.00 84.56 110 ILE A O 1
ATOM 909 N N . ASP A 1 111 ? 16.632 -2.131 -10.684 1.00 83.25 111 ASP A N 1
ATOM 910 C CA . ASP A 1 111 ? 17.500 -2.310 -9.509 1.00 83.25 111 ASP A CA 1
ATOM 911 C C . ASP A 1 111 ? 18.892 -2.829 -9.906 1.00 83.25 111 ASP A C 1
ATOM 913 O O . ASP A 1 111 ? 19.890 -2.475 -9.277 1.00 83.25 111 ASP A O 1
ATOM 917 N N . THR A 1 112 ? 18.976 -3.646 -10.963 1.00 78.44 112 THR A N 1
ATOM 918 C CA . THR A 1 112 ? 20.263 -4.144 -11.474 1.00 78.44 112 THR A CA 1
ATOM 919 C C . THR A 1 112 ? 21.062 -3.099 -12.252 1.00 78.44 112 THR A C 1
ATOM 921 O O . THR A 1 112 ? 22.288 -3.161 -12.248 1.00 78.44 112 THR A O 1
ATOM 924 N N . LEU A 1 113 ? 20.388 -2.151 -12.908 1.00 74.06 113 LEU A N 1
ATOM 925 C CA . LEU A 1 113 ? 21.016 -1.150 -13.777 1.00 74.06 113 LEU A CA 1
ATOM 926 C C . LEU A 1 113 ? 21.298 0.181 -13.063 1.00 74.06 113 LEU A C 1
ATOM 928 O O . LEU A 1 113 ? 22.239 0.876 -13.435 1.00 74.06 113 LEU A O 1
ATOM 932 N N . VAL A 1 114 ? 20.494 0.541 -12.057 1.00 69.62 114 VAL A N 1
ATOM 933 C CA . VAL A 1 114 ? 20.549 1.835 -11.361 1.00 69.62 114 VAL A CA 1
ATOM 934 C C . VAL A 1 114 ? 21.233 1.692 -10.002 1.00 69.62 114 VAL A C 1
ATOM 936 O O . VAL A 1 114 ? 22.369 2.123 -9.835 1.00 69.62 114 VAL A O 1
ATOM 939 N N . HIS A 1 115 ? 20.552 1.087 -9.025 1.00 67.94 115 HIS A N 1
ATOM 940 C CA . HIS A 1 115 ? 21.053 0.851 -7.671 1.00 67.94 115 HIS A CA 1
ATOM 941 C C . HIS A 1 115 ? 20.233 -0.242 -6.973 1.00 67.94 115 HIS A C 1
ATOM 943 O O . HIS A 1 115 ? 19.018 -0.330 -7.139 1.00 67.94 115 HIS A O 1
ATOM 949 N N . VAL A 1 116 ? 20.888 -1.025 -6.112 1.00 71.50 116 VAL A N 1
ATOM 950 C CA . VAL A 1 116 ? 20.245 -2.108 -5.353 1.00 71.50 116 VAL A CA 1
ATOM 951 C C . VAL A 1 116 ? 19.147 -1.559 -4.429 1.00 71.50 116 VAL A C 1
ATOM 953 O O . VAL A 1 116 ? 19.392 -0.636 -3.653 1.00 71.50 116 VAL A O 1
ATOM 956 N N . ASN A 1 117 ? 17.964 -2.193 -4.449 1.00 74.38 117 ASN A N 1
ATOM 957 C CA . ASN A 1 117 ? 16.806 -1.907 -3.580 1.00 74.38 117 ASN A CA 1
ATOM 958 C C . ASN A 1 117 ? 16.141 -0.529 -3.815 1.00 74.38 117 ASN A C 1
ATOM 960 O O . ASN A 1 117 ? 15.396 -0.021 -2.965 1.00 74.38 117 ASN A O 1
ATOM 964 N N . TYR A 1 118 ? 16.383 0.074 -4.976 1.00 84.25 118 TYR A N 1
ATOM 965 C CA . TYR A 1 118 ? 15.838 1.369 -5.362 1.00 84.25 118 TYR A CA 1
ATOM 966 C C . TYR A 1 118 ? 14.327 1.295 -5.635 1.00 84.25 118 TYR A C 1
ATOM 968 O O . TYR A 1 118 ? 13.546 2.069 -5.075 1.00 84.25 118 TYR A O 1
ATOM 976 N N . ILE A 1 119 ? 13.885 0.288 -6.387 1.00 88.75 119 ILE A N 1
ATOM 977 C CA . ILE A 1 119 ? 12.482 0.049 -6.737 1.00 88.75 119 ILE A CA 1
ATOM 978 C C . ILE A 1 119 ? 11.628 -0.188 -5.503 1.00 88.75 119 ILE A C 1
ATOM 980 O O . ILE A 1 119 ? 10.584 0.440 -5.344 1.00 88.75 119 ILE A O 1
ATOM 984 N N . ASN A 1 120 ? 12.064 -1.048 -4.585 1.00 88.88 120 ASN A N 1
ATOM 985 C CA . ASN A 1 120 ? 11.315 -1.301 -3.355 1.00 88.88 120 ASN A CA 1
ATOM 986 C C . ASN A 1 120 ? 11.105 -0.011 -2.539 1.00 88.88 120 ASN A C 1
ATOM 988 O O . ASN A 1 120 ? 10.034 0.194 -1.966 1.00 88.88 120 ASN A O 1
ATOM 992 N N . THR A 1 121 ? 12.100 0.878 -2.523 1.00 89.50 121 THR A N 1
ATOM 993 C CA . THR A 1 121 ? 11.998 2.181 -1.856 1.00 89.50 121 THR A CA 1
ATOM 994 C C . THR A 1 121 ? 10.954 3.071 -2.531 1.00 89.50 121 THR A C 1
ATOM 996 O O . THR A 1 121 ? 10.080 3.600 -1.841 1.00 89.50 121 THR A O 1
ATOM 999 N N . ILE A 1 122 ? 10.986 3.181 -3.864 1.00 90.56 122 ILE A N 1
ATOM 1000 C CA . ILE A 1 122 ? 9.994 3.946 -4.638 1.00 90.56 122 ILE A CA 1
ATOM 1001 C C . ILE A 1 122 ? 8.589 3.400 -4.387 1.00 90.56 122 ILE A C 1
ATOM 1003 O O . ILE A 1 122 ? 7.717 4.148 -3.958 1.00 90.56 122 ILE A O 1
ATOM 1007 N N . LEU A 1 123 ? 8.383 2.090 -4.552 1.00 92.25 123 LEU A N 1
ATOM 1008 C CA . LEU A 1 123 ? 7.074 1.458 -4.379 1.00 92.25 123 LEU A CA 1
ATOM 1009 C C . LEU A 1 123 ? 6.484 1.741 -2.987 1.00 92.25 123 LEU A C 1
ATOM 1011 O O . LEU A 1 123 ? 5.310 2.095 -2.873 1.00 92.25 123 LEU A O 1
ATOM 1015 N N . ASN A 1 124 ? 7.287 1.614 -1.924 1.00 91.56 124 ASN A N 1
ATOM 1016 C CA . ASN A 1 124 ? 6.826 1.872 -0.556 1.00 91.56 124 ASN A CA 1
ATOM 1017 C C . ASN A 1 124 ? 6.526 3.354 -0.308 1.00 91.56 124 ASN A C 1
ATOM 1019 O O . ASN A 1 124 ? 5.525 3.658 0.341 1.00 91.56 124 ASN A O 1
ATOM 1023 N N . ASN A 1 125 ? 7.355 4.266 -0.823 1.00 91.81 125 ASN A N 1
ATOM 1024 C CA . ASN A 1 125 ? 7.122 5.704 -0.696 1.00 91.81 125 ASN A CA 1
ATOM 1025 C C . ASN A 1 125 ? 5.851 6.124 -1.437 1.00 91.81 125 ASN A C 1
ATOM 1027 O O . ASN A 1 125 ? 4.998 6.777 -0.841 1.00 91.81 125 ASN A O 1
ATOM 1031 N N . SER A 1 126 ? 5.675 5.679 -2.684 1.00 93.00 126 SER A N 1
ATOM 1032 C CA . SER A 1 126 ? 4.479 5.983 -3.468 1.00 93.00 126 SER A CA 1
ATOM 1033 C C . SER A 1 126 ? 3.221 5.468 -2.779 1.00 93.00 126 SER A C 1
ATOM 1035 O O . SER A 1 126 ? 2.264 6.223 -2.638 1.00 93.00 126 SER A O 1
ATOM 1037 N N . TYR A 1 127 ? 3.219 4.228 -2.273 1.00 93.06 127 TYR A N 1
ATOM 1038 C CA . TYR A 1 127 ? 2.068 3.679 -1.547 1.00 93.06 127 TYR A CA 1
ATOM 1039 C C . TYR A 1 127 ? 1.799 4.404 -0.223 1.00 93.06 127 TYR A C 1
ATOM 1041 O O . TYR A 1 127 ? 0.646 4.683 0.112 1.00 93.06 127 TYR A O 1
ATOM 1049 N N . ARG A 1 128 ? 2.848 4.755 0.533 1.00 92.06 128 ARG A N 1
ATOM 1050 C CA . ARG A 1 128 ? 2.706 5.569 1.748 1.00 92.06 128 ARG A CA 1
ATOM 1051 C C . ARG A 1 128 ? 2.027 6.896 1.423 1.00 92.06 128 ARG A C 1
ATOM 1053 O O . ARG A 1 128 ? 1.080 7.283 2.105 1.00 92.06 128 ARG A O 1
ATOM 1060 N N . ASP A 1 129 ? 2.505 7.583 0.393 1.00 91.75 129 ASP A N 1
ATOM 1061 C CA . ASP A 1 129 ? 2.081 8.947 0.095 1.00 91.75 129 ASP A CA 1
ATOM 1062 C C . ASP A 1 129 ? 0.668 9.019 -0.498 1.00 91.75 129 ASP A C 1
ATOM 1064 O O . ASP A 1 129 ? -0.046 9.991 -0.262 1.00 91.75 129 ASP A O 1
ATOM 1068 N N . SER A 1 130 ? 0.228 7.961 -1.177 1.00 91.56 130 SER A N 1
ATOM 1069 C CA . SER A 1 130 ? -1.081 7.891 -1.834 1.00 91.56 130 SER A CA 1
ATOM 1070 C C . SER A 1 130 ? -2.145 7.117 -1.047 1.00 91.56 130 SER A C 1
ATOM 1072 O O . SER A 1 130 ? -3.309 7.480 -1.134 1.00 91.56 130 SER A O 1
ATOM 1074 N N . PHE A 1 131 ? -1.806 6.095 -0.252 1.00 91.75 131 PHE A N 1
ATOM 1075 C CA . PHE A 1 131 ? -2.780 5.360 0.574 1.00 91.75 131 PHE A CA 1
ATOM 1076 C C . PHE A 1 131 ? -2.683 5.736 2.056 1.00 91.75 131 PHE A C 1
ATOM 1078 O O . PHE A 1 131 ? -3.663 6.169 2.662 1.00 91.75 131 PHE A O 1
ATOM 1085 N N . VAL A 1 132 ? -1.500 5.582 2.662 1.00 88.94 132 VAL A N 1
ATOM 1086 C CA . VAL A 1 132 ? -1.328 5.698 4.126 1.00 88.94 132 VAL A CA 1
ATOM 1087 C C . VAL A 1 132 ? -1.560 7.131 4.603 1.00 88.94 132 VAL A C 1
ATOM 1089 O O . VAL A 1 132 ? -2.286 7.344 5.573 1.00 88.94 132 VAL A O 1
ATOM 1092 N N . LYS A 1 133 ? -1.033 8.131 3.888 1.00 88.50 133 LYS A N 1
ATOM 1093 C CA . LYS A 1 133 ? -1.285 9.543 4.212 1.00 88.50 133 LYS A CA 1
ATOM 1094 C C . LYS A 1 133 ? -2.750 9.940 4.039 1.00 88.50 133 LYS A C 1
ATOM 1096 O O . LYS A 1 133 ? -3.245 10.755 4.814 1.00 88.50 133 LYS A O 1
ATOM 1101 N N . GLN A 1 134 ? -3.464 9.360 3.073 1.00 87.81 134 GLN A N 1
ATOM 1102 C CA . GLN A 1 134 ? -4.908 9.584 2.939 1.00 87.81 134 GLN A CA 1
ATOM 1103 C C . GLN A 1 134 ? -5.685 8.957 4.101 1.00 87.81 134 GLN A C 1
ATOM 1105 O O . GLN A 1 134 ? -6.604 9.564 4.650 1.00 87.81 134 GLN A O 1
ATOM 1110 N N . LEU A 1 135 ? -5.273 7.765 4.533 1.00 86.19 135 LEU A N 1
ATOM 1111 C CA . LEU A 1 135 ? -5.828 7.112 5.712 1.00 86.19 135 LEU A CA 1
ATOM 1112 C C . LEU A 1 135 ? -5.605 7.951 6.986 1.00 86.19 135 LEU A C 1
ATOM 1114 O O . LEU A 1 135 ? -6.509 8.055 7.814 1.00 86.19 135 LEU A O 1
ATOM 1118 N N . GLN A 1 136 ? -4.439 8.594 7.115 1.00 82.06 136 GLN A N 1
ATOM 1119 C CA . GLN A 1 136 ? -4.120 9.515 8.209 1.00 82.06 136 GLN A CA 1
ATOM 1120 C C . GLN A 1 136 ? -4.923 10.820 8.147 1.00 82.06 136 GLN A C 1
ATOM 1122 O O . GLN A 1 136 ? -5.421 11.282 9.174 1.00 82.06 136 GLN A O 1
ATOM 1127 N N . SER A 1 137 ? -5.041 11.437 6.968 1.00 82.56 137 SER A N 1
ATOM 1128 C CA . SER A 1 137 ? -5.697 12.742 6.814 1.00 82.56 137 SER A CA 1
ATOM 1129 C C . SER A 1 137 ? -7.208 12.675 7.052 1.00 82.56 137 SER A C 1
ATOM 1131 O O . SER A 1 137 ? -7.829 13.664 7.450 1.00 82.56 137 SER A O 1
ATOM 1133 N N . GLN A 1 138 ? -7.814 11.498 6.887 1.00 77.38 138 GLN A N 1
ATOM 1134 C CA . GLN A 1 138 ? -9.226 11.289 7.169 1.00 77.38 138 GLN A CA 1
ATOM 1135 C C . GLN A 1 138 ? -9.482 10.938 8.640 1.00 77.38 138 GLN A C 1
ATOM 1137 O O . GLN A 1 138 ? -9.589 9.771 9.023 1.00 77.38 138 GLN A O 1
ATOM 1142 N N . MET A 1 139 ? -9.746 11.969 9.452 1.00 64.00 139 MET A N 1
ATOM 1143 C CA . MET A 1 139 ? -10.176 11.843 10.859 1.00 64.00 139 MET A CA 1
ATOM 1144 C C . MET A 1 139 ? -11.342 10.865 11.096 1.00 64.00 139 MET A C 1
ATOM 1146 O O . MET A 1 139 ? -11.539 10.389 12.213 1.00 64.00 139 MET A O 1
ATOM 1150 N N . ASN A 1 140 ? -12.158 10.576 10.083 1.00 80.31 140 ASN A N 1
ATOM 1151 C CA . ASN A 1 140 ? -13.269 9.640 10.223 1.00 80.31 140 ASN A CA 1
ATOM 1152 C C . ASN A 1 140 ? -12.803 8.178 10.302 1.00 80.31 140 ASN A C 1
ATOM 1154 O O . ASN A 1 140 ? -13.451 7.394 10.989 1.00 80.31 140 ASN A O 1
ATOM 1158 N N . ILE A 1 141 ? -11.688 7.799 9.669 1.00 81.19 141 ILE A N 1
ATOM 1159 C CA . ILE A 1 141 ? -11.195 6.411 9.678 1.00 81.19 141 ILE A CA 1
ATOM 1160 C C . ILE A 1 141 ? -10.665 6.033 11.063 1.00 81.19 141 ILE A C 1
ATOM 1162 O O . ILE A 1 141 ? -11.040 4.985 11.590 1.00 81.19 141 ILE A O 1
ATOM 1166 N N . SER A 1 142 ? -9.875 6.906 11.697 1.00 81.88 142 SER A N 1
ATOM 1167 C CA . SER A 1 142 ? -9.395 6.676 13.067 1.00 81.88 142 SER A CA 1
ATOM 1168 C C . SER A 1 142 ? -10.563 6.539 14.047 1.00 81.88 142 SER A C 1
ATOM 1170 O O . SER A 1 142 ? -10.613 5.582 14.817 1.00 81.88 142 SER A O 1
ATOM 1172 N N . LYS A 1 143 ? -11.571 7.416 13.954 1.00 84.69 143 LYS A N 1
ATOM 1173 C CA . LYS A 1 143 ? -12.797 7.332 14.765 1.00 84.69 143 LYS A CA 1
ATOM 1174 C C . LYS A 1 143 ? -13.556 6.023 14.549 1.00 84.69 143 LYS A C 1
ATOM 1176 O O . LYS A 1 143 ? -13.990 5.416 15.526 1.00 84.69 143 LYS A O 1
ATOM 1181 N N . LYS A 1 144 ? -13.709 5.574 13.296 1.00 87.31 144 LYS A N 1
ATOM 1182 C CA . LYS A 1 144 ? -14.345 4.286 12.972 1.00 87.31 144 LYS A CA 1
ATOM 1183 C C . LYS A 1 144 ? -13.582 3.121 13.609 1.00 87.31 144 LYS A C 1
ATOM 1185 O O . LYS A 1 144 ? -14.204 2.288 14.264 1.00 87.31 144 LYS A O 1
ATOM 1190 N N . LEU A 1 145 ? -12.252 3.104 13.488 1.00 86.25 145 LEU A N 1
ATOM 1191 C CA . LEU A 1 145 ? -11.392 2.087 14.100 1.00 86.25 145 LEU A CA 1
ATOM 1192 C C . LEU A 1 145 ? -11.558 2.065 15.629 1.00 86.25 145 LEU A C 1
ATOM 1194 O O . LEU A 1 145 ? -11.790 1.009 16.218 1.00 86.25 145 LEU A O 1
ATOM 1198 N N . MET A 1 146 ? -11.525 3.235 16.275 1.00 88.25 146 MET A N 1
ATOM 1199 C CA . MET A 1 146 ? -11.705 3.343 17.727 1.00 88.25 146 MET A CA 1
ATOM 1200 C C . MET A 1 146 ? -13.099 2.916 18.188 1.00 88.25 146 MET A C 1
ATOM 1202 O O . MET A 1 146 ? -13.226 2.307 19.250 1.00 88.25 146 MET A O 1
ATOM 1206 N N . ALA A 1 147 ? -14.145 3.184 17.403 1.00 87.31 147 ALA A N 1
ATOM 1207 C CA . ALA A 1 147 ? -15.504 2.749 17.714 1.00 87.31 147 ALA A CA 1
ATOM 1208 C C . ALA A 1 147 ? -15.637 1.218 17.710 1.00 87.31 147 ALA A C 1
ATOM 1210 O O . ALA A 1 147 ? -16.258 0.654 18.613 1.00 87.31 147 ALA A O 1
ATOM 1211 N N . VAL A 1 148 ? -15.011 0.540 16.743 1.00 87.25 148 VAL A N 1
ATOM 1212 C CA . VAL A 1 148 ? -14.967 -0.931 16.689 1.00 87.25 148 VAL A CA 1
ATOM 1213 C C . VAL A 1 148 ? -14.226 -1.494 17.898 1.00 87.25 148 VAL A C 1
ATOM 1215 O O . VAL A 1 148 ? -14.764 -2.340 18.612 1.00 87.25 148 VAL A O 1
ATOM 1218 N N . LEU A 1 149 ? -13.038 -0.959 18.194 1.00 85.25 149 LEU A N 1
ATOM 1219 C CA . LEU A 1 149 ? -12.236 -1.378 19.347 1.00 85.25 149 LEU A CA 1
ATOM 1220 C C . LEU A 1 149 ? -12.976 -1.164 20.676 1.00 85.25 149 LEU A C 1
ATOM 1222 O O . LEU A 1 149 ? -12.938 -2.021 21.561 1.00 85.25 149 LEU A O 1
ATOM 1226 N N . SER A 1 150 ? -13.683 -0.040 20.809 1.00 85.62 150 SER A N 1
ATOM 1227 C CA . SER A 1 150 ? -14.541 0.250 21.960 1.00 85.62 150 SER A CA 1
ATOM 1228 C C . SER A 1 150 ? -15.691 -0.756 22.063 1.00 85.62 150 SER A C 1
ATOM 1230 O O . SER A 1 150 ? -15.930 -1.309 23.138 1.00 85.62 150 SER A O 1
ATOM 1232 N N . SER A 1 151 ? -16.358 -1.082 20.948 1.00 85.62 151 SER A N 1
ATOM 1233 C CA . SER A 1 151 ? -17.410 -2.104 20.933 1.00 85.62 151 SER A CA 1
ATOM 1234 C C . SER A 1 151 ? -16.891 -3.471 21.377 1.00 85.62 151 SER A C 1
ATOM 1236 O O . SER A 1 151 ? -17.592 -4.151 22.124 1.00 85.62 151 SER A O 1
ATOM 1238 N N . TRP A 1 152 ? -15.709 -3.894 20.928 1.00 85.62 152 TRP A N 1
ATOM 1239 C CA . TRP A 1 152 ? -15.104 -5.164 21.348 1.00 85.62 152 TRP A CA 1
ATOM 1240 C C . TRP A 1 152 ? -14.806 -5.176 22.846 1.00 85.62 152 TRP A C 1
ATOM 1242 O O . TRP A 1 152 ? -15.204 -6.096 23.561 1.00 85.62 152 TRP A O 1
ATOM 1252 N N . ARG A 1 153 ? -14.208 -4.093 23.357 1.00 80.38 153 ARG A N 1
ATOM 1253 C CA . ARG A 1 153 ? -13.924 -3.939 24.788 1.00 80.38 153 ARG A CA 1
ATOM 1254 C C . ARG A 1 153 ? -15.193 -4.004 25.638 1.00 80.38 153 ARG A C 1
ATOM 1256 O O . ARG A 1 153 ? -15.213 -4.698 26.648 1.00 80.38 153 ARG A O 1
ATOM 1263 N N . MET A 1 154 ? -16.256 -3.314 25.225 1.00 78.12 154 MET A N 1
ATOM 1264 C CA . MET A 1 154 ? -17.526 -3.284 25.960 1.00 78.12 154 MET A CA 1
ATOM 1265 C C . MET A 1 154 ? -18.290 -4.612 25.897 1.00 78.12 154 MET A C 1
ATOM 1267 O O . MET A 1 154 ? -19.017 -4.927 26.837 1.00 78.12 154 MET A O 1
ATOM 1271 N N . LYS A 1 155 ? -18.127 -5.387 24.816 1.00 80.56 155 LYS A N 1
ATOM 1272 C CA . LYS A 1 155 ? -18.685 -6.743 24.678 1.00 80.56 155 LYS A CA 1
ATOM 1273 C C . LYS A 1 155 ? -17.860 -7.807 25.418 1.00 80.56 155 LYS A C 1
ATOM 1275 O O . LYS A 1 155 ? -18.340 -8.922 25.580 1.00 80.56 155 LYS A O 1
ATOM 1280 N N . GLY A 1 156 ? -16.651 -7.473 25.878 1.00 69.19 156 GLY A N 1
ATOM 1281 C CA . GLY A 1 156 ? -15.763 -8.394 26.594 1.00 69.19 156 GLY A CA 1
ATOM 1282 C C . GLY A 1 156 ? -15.054 -9.415 25.699 1.00 69.19 156 GLY A C 1
ATOM 1283 O O . GLY A 1 156 ? -14.475 -10.364 26.218 1.00 69.19 156 GLY A O 1
ATOM 1284 N N . PHE A 1 157 ? -15.075 -9.230 24.376 1.00 69.69 157 PHE A N 1
ATOM 1285 C CA . PHE A 1 157 ? -14.450 -10.139 23.417 1.00 69.69 157 PHE A CA 1
ATOM 1286 C C . PHE A 1 157 ? -13.812 -9.361 22.262 1.00 69.69 157 PHE A C 1
ATOM 1288 O O . PHE A 1 157 ? -14.412 -8.425 21.733 1.00 69.69 157 PHE A O 1
ATOM 1295 N N . ILE A 1 158 ? -12.593 -9.754 21.883 1.00 69.25 158 ILE A N 1
ATOM 1296 C CA . ILE A 1 158 ? -11.866 -9.208 20.732 1.00 69.25 158 ILE A CA 1
ATOM 1297 C C . ILE A 1 158 ? -11.795 -10.314 19.684 1.00 69.25 158 ILE A C 1
ATOM 1299 O O . ILE A 1 158 ? -11.004 -11.240 19.829 1.00 69.25 158 ILE A O 1
ATOM 1303 N N . ASP A 1 159 ? -12.614 -10.189 18.645 1.00 66.06 159 ASP A N 1
ATOM 1304 C CA . ASP A 1 159 ? -12.745 -11.200 17.589 1.00 66.06 159 ASP A CA 1
ATOM 1305 C C . ASP A 1 159 ? -11.567 -11.171 16.593 1.00 66.06 159 ASP A C 1
ATOM 1307 O O . ASP A 1 159 ? -11.237 -12.180 15.990 1.00 66.06 159 ASP A O 1
ATOM 1311 N N . GLN A 1 160 ? -10.882 -10.024 16.453 1.00 74.44 160 GLN A N 1
ATOM 1312 C CA . GLN A 1 160 ? -9.857 -9.798 15.416 1.00 74.44 160 GLN A CA 1
ATOM 1313 C C . GLN A 1 160 ? -8.551 -9.206 15.983 1.00 74.44 160 GLN A C 1
ATOM 1315 O O . GLN A 1 160 ? -8.037 -8.170 15.542 1.00 74.44 160 GLN A O 1
ATOM 1320 N N . LYS A 1 161 ? -8.043 -9.805 17.067 1.00 79.62 161 LYS A N 1
ATOM 1321 C CA . LYS A 1 161 ? -6.843 -9.308 17.767 1.00 79.62 161 LYS A CA 1
ATOM 1322 C C . LYS A 1 161 ? -5.589 -9.417 16.896 1.00 79.62 161 LYS A C 1
ATOM 1324 O O . LYS A 1 161 ? -4.718 -8.546 16.966 1.00 79.62 161 LYS A O 1
ATOM 1329 N N . GLU A 1 162 ? -5.469 -10.491 16.126 1.00 83.56 162 GLU A N 1
ATOM 1330 C CA . GLU A 1 162 ? -4.271 -10.751 15.332 1.00 83.56 162 GLU A CA 1
ATOM 1331 C C . GLU A 1 162 ? -4.194 -9.836 14.110 1.00 83.56 162 GLU A C 1
ATOM 1333 O O . GLU A 1 162 ? -3.134 -9.285 13.820 1.00 83.56 162 GLU A O 1
ATOM 1338 N N . GLU A 1 163 ? -5.327 -9.619 13.450 1.00 84.12 163 GLU A N 1
ATOM 1339 C CA . GLU A 1 163 ? -5.523 -8.727 12.307 1.00 84.12 163 GLU A CA 1
ATOM 1340 C C . GLU A 1 163 ? -5.120 -7.306 12.696 1.00 84.12 163 GLU A C 1
ATOM 1342 O O . GLU A 1 163 ? -4.330 -6.660 12.006 1.00 84.12 163 GLU A O 1
ATOM 1347 N N . LEU A 1 164 ? -5.582 -6.852 13.868 1.00 82.75 164 LEU A N 1
ATOM 1348 C CA . LEU A 1 164 ? -5.186 -5.570 14.434 1.00 82.75 164 LEU A CA 1
ATOM 1349 C C . LEU A 1 164 ? -3.661 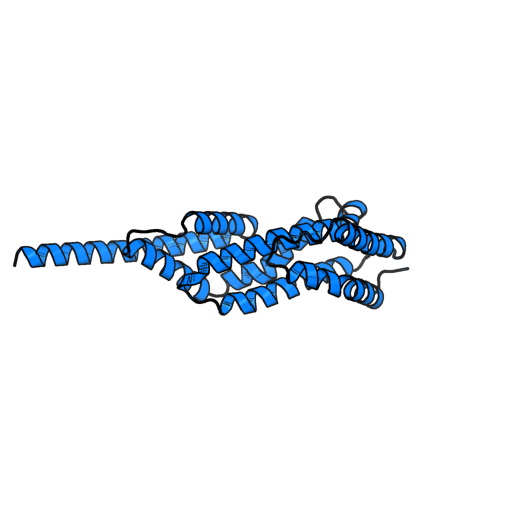-5.494 14.612 1.00 82.75 164 LEU A C 1
ATOM 1351 O O . LEU A 1 164 ? -3.032 -4.550 14.140 1.00 82.75 164 LEU A O 1
ATOM 1355 N N . GLY A 1 165 ? -3.046 -6.502 15.238 1.00 83.94 165 GLY A N 1
ATOM 1356 C CA . GLY A 1 165 ? -1.592 -6.553 15.418 1.00 83.94 165 GLY A CA 1
ATOM 1357 C C . GLY A 1 165 ? -0.823 -6.505 14.092 1.00 83.94 165 GLY A C 1
ATOM 1358 O O . GLY A 1 165 ? 0.176 -5.790 13.977 1.00 83.94 165 GLY A O 1
ATOM 1359 N N . ARG A 1 166 ? -1.313 -7.209 13.064 1.00 86.81 166 ARG A N 1
ATOM 1360 C CA . ARG A 1 166 ? -0.734 -7.192 11.713 1.00 86.81 166 ARG A CA 1
ATOM 1361 C C . ARG A 1 166 ? -0.859 -5.813 11.062 1.00 86.81 166 ARG A C 1
ATOM 1363 O O . ARG A 1 166 ? 0.132 -5.334 10.517 1.00 86.81 166 ARG A O 1
ATOM 1370 N N . ILE A 1 167 ? -2.008 -5.143 11.176 1.00 86.62 167 ILE A N 1
ATOM 1371 C CA . ILE A 1 167 ? -2.216 -3.770 10.678 1.00 86.62 167 ILE A CA 1
ATOM 1372 C C . ILE A 1 167 ? -1.211 -2.799 11.296 1.00 86.62 167 ILE A C 1
ATOM 1374 O O . ILE A 1 167 ? -0.563 -2.053 10.564 1.00 86.62 167 ILE A O 1
ATOM 1378 N N . PHE A 1 168 ? -1.045 -2.818 12.621 1.00 85.81 168 PHE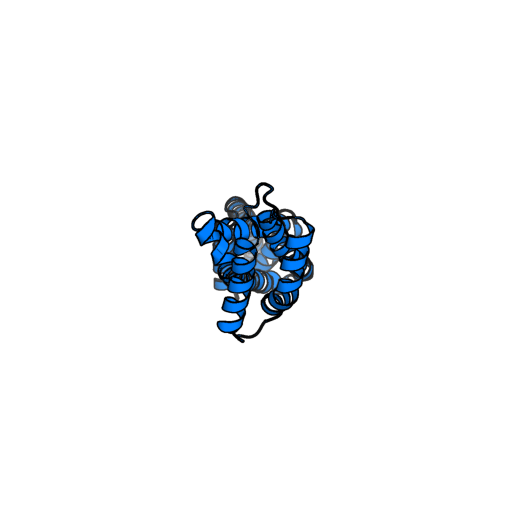 A N 1
ATOM 1379 C CA . PHE A 1 168 ? -0.095 -1.932 13.300 1.00 85.81 168 PHE A CA 1
ATOM 1380 C C . PHE A 1 168 ? 1.343 -2.178 12.831 1.00 85.81 168 PHE A C 1
ATOM 1382 O O . PHE A 1 168 ? 2.053 -1.222 12.529 1.00 85.81 168 PHE A O 1
ATOM 1389 N N . LYS A 1 169 ? 1.740 -3.446 12.669 1.00 87.31 169 LYS A N 1
ATOM 1390 C CA . LYS A 1 169 ? 3.054 -3.805 12.122 1.00 87.31 169 LYS A CA 1
ATOM 1391 C C . LYS A 1 169 ? 3.237 -3.342 10.673 1.00 87.31 169 LYS A C 1
ATOM 1393 O O . LYS A 1 169 ? 4.330 -2.927 10.296 1.00 87.31 169 LYS A O 1
ATOM 1398 N N . TYR A 1 170 ? 2.192 -3.417 9.846 1.00 87.19 170 TYR A N 1
ATOM 1399 C CA . TYR A 1 170 ? 2.248 -2.878 8.487 1.00 87.19 170 TYR A CA 1
ATOM 1400 C C . TYR A 1 170 ? 2.426 -1.364 8.503 1.00 87.19 170 TYR A C 1
ATOM 1402 O O . TYR A 1 170 ? 3.323 -0.865 7.833 1.00 87.19 170 TYR A O 1
ATOM 1410 N N . LEU A 1 171 ? 1.615 -0.652 9.286 1.00 86.44 171 LEU A N 1
ATOM 1411 C CA . LEU A 1 171 ? 1.675 0.802 9.402 1.00 86.44 171 LEU A CA 1
ATOM 1412 C C . LEU A 1 171 ? 3.024 1.290 9.926 1.00 86.44 171 LEU A C 1
ATOM 1414 O O . LEU A 1 171 ? 3.543 2.260 9.391 1.00 86.44 171 LEU A O 1
ATOM 1418 N N . GLU A 1 172 ? 3.628 0.600 10.892 1.00 86.12 172 GLU A N 1
ATOM 1419 C CA . GLU A 1 172 ? 4.959 0.935 11.412 1.00 86.12 172 GLU A CA 1
ATOM 1420 C C . GLU A 1 172 ? 6.028 0.937 10.308 1.00 86.12 172 GLU A C 1
ATOM 1422 O O . GLU A 1 172 ? 6.912 1.791 10.298 1.00 86.12 172 GLU A O 1
ATOM 1427 N N . GLY A 1 173 ? 5.903 0.037 9.328 1.00 83.25 173 GLY A N 1
ATOM 1428 C CA . GLY A 1 173 ? 6.793 -0.020 8.169 1.00 83.25 173 GLY A CA 1
ATOM 1429 C C . GLY A 1 173 ? 6.630 1.129 7.165 1.00 83.25 173 GLY A C 1
ATOM 1430 O O . GLY A 1 173 ? 7.491 1.280 6.300 1.00 83.25 173 GLY A O 1
ATOM 1431 N N . TYR A 1 174 ? 5.558 1.926 7.252 1.00 84.31 174 TYR A N 1
ATOM 1432 C CA . TYR A 1 174 ? 5.287 3.044 6.336 1.00 84.31 174 TYR A CA 1
ATOM 1433 C C . TYR A 1 174 ? 5.276 4.409 7.032 1.00 84.31 174 TYR A C 1
ATOM 1435 O O . TYR A 1 174 ? 5.780 5.378 6.467 1.00 84.31 174 TYR A O 1
ATOM 1443 N N . ASP A 1 175 ? 4.689 4.502 8.225 1.00 81.88 175 ASP A N 1
ATOM 1444 C CA . ASP A 1 175 ? 4.539 5.738 8.990 1.00 81.88 175 ASP A CA 1
ATOM 1445 C C . ASP A 1 175 ? 4.405 5.453 10.500 1.00 81.88 175 ASP A C 1
ATOM 1447 O O . ASP A 1 175 ? 3.325 5.181 11.038 1.00 81.88 175 ASP A O 1
ATOM 1451 N N . THR A 1 176 ? 5.529 5.555 11.207 1.00 83.69 176 THR A N 1
ATOM 1452 C CA . THR A 1 176 ? 5.601 5.391 12.665 1.00 83.69 176 THR A CA 1
ATOM 1453 C C . THR A 1 176 ? 4.845 6.485 13.422 1.00 83.69 176 THR A C 1
ATOM 1455 O O . THR A 1 176 ? 4.263 6.212 14.474 1.00 83.69 176 THR A O 1
ATOM 1458 N N . ASN A 1 177 ? 4.782 7.710 12.890 1.00 82.94 177 ASN A N 1
ATOM 1459 C CA . ASN A 1 177 ? 4.053 8.811 13.523 1.00 82.94 177 ASN A CA 1
ATOM 1460 C C . ASN A 1 177 ? 2.550 8.545 13.508 1.00 82.94 177 ASN A C 1
ATOM 1462 O O . ASN A 1 177 ? 1.851 8.825 14.484 1.00 82.94 177 ASN A O 1
ATOM 1466 N N . PHE A 1 178 ? 2.048 7.959 12.424 1.00 82.94 178 PHE A N 1
ATOM 1467 C CA . PHE A 1 178 ? 0.649 7.579 12.347 1.00 82.94 178 PHE A CA 1
ATOM 1468 C C . PHE A 1 178 ? 0.293 6.438 13.316 1.00 82.94 178 PHE A C 1
ATOM 1470 O O . PHE A 1 178 ? -0.763 6.477 13.952 1.00 82.94 178 PHE A O 1
ATOM 1477 N N . VAL A 1 179 ? 1.194 5.472 13.525 1.00 84.88 179 VAL A N 1
ATOM 1478 C CA . VAL A 1 179 ? 1.032 4.442 14.568 1.00 84.88 179 VAL A CA 1
ATOM 1479 C C . VAL A 1 179 ? 0.957 5.061 15.964 1.00 84.88 179 VAL A C 1
ATOM 1481 O O . VAL A 1 179 ? 0.072 4.704 16.748 1.00 84.88 179 VAL A O 1
ATOM 1484 N N . LEU A 1 180 ? 1.842 6.011 16.277 1.00 85.12 180 LEU A N 1
ATOM 1485 C CA . LEU A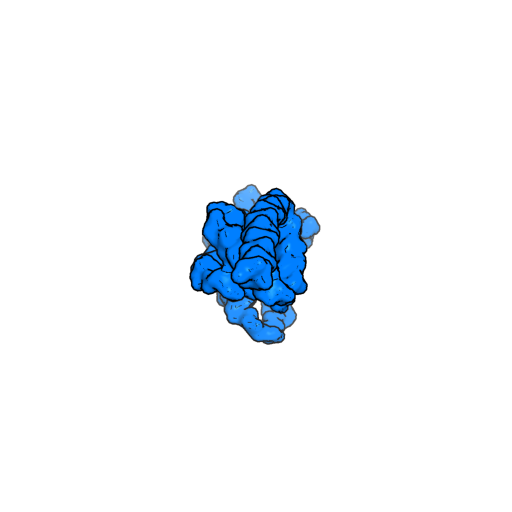 1 180 ? 1.816 6.736 17.550 1.00 85.12 180 LEU A CA 1
ATOM 1486 C C . LEU A 1 180 ? 0.498 7.498 17.731 1.00 85.12 180 LEU A C 1
ATOM 1488 O O . LEU A 1 180 ? -0.111 7.439 18.799 1.00 85.12 180 LEU A O 1
ATOM 1492 N N . PHE A 1 181 ? 0.013 8.151 16.673 1.00 86.31 181 PHE A N 1
ATOM 1493 C CA . PHE A 1 181 ? -1.281 8.826 16.676 1.00 86.31 181 PHE A CA 1
ATOM 1494 C C . PHE A 1 181 ? -2.441 7.863 16.978 1.00 86.31 181 PHE A C 1
ATOM 1496 O O . PHE A 1 181 ? -3.217 8.113 17.901 1.00 86.31 181 PHE A O 1
ATOM 1503 N N . LEU A 1 182 ? -2.538 6.732 16.268 1.00 85.88 182 LEU A N 1
ATOM 1504 C CA . LEU A 1 182 ? -3.576 5.725 16.520 1.00 85.88 182 LEU A CA 1
ATOM 1505 C C . LEU A 1 182 ? -3.482 5.131 17.931 1.00 85.88 182 LEU A C 1
ATOM 1507 O O . LEU A 1 182 ? -4.508 4.869 18.560 1.00 85.88 182 LEU A O 1
ATOM 1511 N N . SER A 1 183 ? -2.265 4.945 18.441 1.00 86.38 183 SER A N 1
ATOM 1512 C CA . SER A 1 183 ? -2.024 4.455 19.801 1.00 86.38 183 SER A CA 1
ATOM 1513 C C . SER A 1 183 ? -2.545 5.442 20.849 1.00 86.38 183 SER A C 1
ATOM 1515 O O . SER A 1 183 ? -3.217 5.040 21.799 1.00 86.38 183 SER A O 1
ATOM 1517 N N . ASN A 1 184 ? -2.316 6.742 20.649 1.00 86.44 184 ASN A N 1
ATOM 1518 C CA . ASN A 1 184 ? -2.845 7.788 21.525 1.00 86.44 184 ASN A CA 1
ATOM 1519 C C . ASN A 1 184 ? -4.378 7.847 21.486 1.00 86.44 184 ASN A C 1
ATOM 1521 O O . ASN A 1 184 ? -5.017 7.863 22.539 1.00 86.44 184 ASN A O 1
ATOM 1525 N N . GLU A 1 185 ? -4.978 7.802 20.294 1.00 87.69 185 GLU A N 1
ATOM 1526 C CA . GLU A 1 185 ? -6.438 7.756 20.132 1.00 87.69 185 GLU A CA 1
ATOM 1527 C C . GLU A 1 185 ? -7.050 6.540 20.846 1.00 87.69 185 GLU A C 1
ATOM 1529 O O . GLU A 1 185 ? -8.068 6.651 21.538 1.00 87.69 185 GLU A O 1
ATOM 1534 N N . PHE A 1 186 ? -6.388 5.384 20.760 1.00 86.94 186 PHE A N 1
ATOM 1535 C CA . PHE A 1 186 ? -6.801 4.173 21.460 1.00 86.94 186 PHE A CA 1
ATOM 1536 C C . PHE A 1 186 ? -6.760 4.326 22.980 1.00 86.94 186 PHE A C 1
ATOM 1538 O O . PHE A 1 186 ? -7.724 3.949 23.655 1.00 86.94 186 PHE A O 1
ATOM 1545 N N . LEU A 1 187 ? -5.675 4.881 23.527 1.00 86.62 187 LEU A N 1
ATOM 1546 C CA . LEU A 1 187 ? -5.535 5.110 24.966 1.00 86.62 187 LEU A CA 1
ATOM 1547 C C . LEU A 1 187 ? -6.611 6.072 25.484 1.00 86.62 187 LEU A C 1
ATOM 1549 O O . LEU A 1 187 ? -7.261 5.784 26.493 1.00 86.62 187 LEU A O 1
ATOM 1553 N N . LEU A 1 188 ? -6.862 7.169 24.765 1.00 88.31 188 LEU A N 1
ATOM 1554 C CA . LEU A 1 188 ? -7.905 8.137 25.111 1.00 88.31 188 LEU A CA 1
ATOM 1555 C C . LEU A 1 188 ? -9.302 7.506 25.084 1.00 88.31 188 LEU A C 1
ATOM 1557 O O . LEU A 1 188 ? -10.110 7.730 25.991 1.00 88.31 188 LEU A O 1
ATOM 1561 N N . GLN A 1 189 ? -9.599 6.688 24.071 1.00 87.88 189 GLN A N 1
ATOM 1562 C CA . GLN A 1 189 ? -10.874 5.978 24.004 1.00 87.88 189 GLN A CA 1
ATOM 1563 C C . GLN A 1 189 ? -10.998 4.933 25.122 1.00 87.88 189 GLN A C 1
ATOM 1565 O O . GLN A 1 189 ? -12.058 4.812 25.736 1.00 87.88 189 GLN A O 1
ATOM 1570 N N . ALA A 1 190 ? -9.913 4.231 25.460 1.00 85.44 190 ALA A N 1
ATOM 1571 C CA . ALA A 1 190 ? -9.884 3.276 26.564 1.00 85.44 190 ALA A CA 1
ATOM 1572 C C . ALA A 1 190 ? -10.208 3.913 27.908 1.00 85.44 190 ALA A C 1
ATOM 1574 O O . ALA A 1 190 ? -11.047 3.392 28.643 1.00 85.44 190 ALA A O 1
ATOM 1575 N N . GLN A 1 191 ? -9.613 5.065 28.211 1.00 86.25 191 GLN A N 1
ATOM 1576 C CA . GLN A 1 191 ? -9.914 5.798 29.439 1.00 86.25 191 GLN A CA 1
ATOM 1577 C C . GLN A 1 191 ? -11.407 6.152 29.540 1.00 86.25 191 GLN A C 1
ATOM 1579 O O . GLN A 1 191 ? -12.017 5.985 30.601 1.00 86.25 191 GLN A O 1
ATOM 1584 N N . LYS A 1 192 ? -12.024 6.586 28.432 1.00 87.12 192 LYS A N 1
ATOM 1585 C CA . LYS A 1 192 ? -13.466 6.889 28.376 1.00 87.12 192 LYS A CA 1
ATOM 1586 C C . LYS A 1 192 ? -14.322 5.646 28.618 1.00 87.12 192 LYS A C 1
ATOM 1588 O O . LYS A 1 192 ? -15.283 5.713 29.388 1.00 87.12 192 LYS A O 1
ATOM 1593 N N . ASP A 1 193 ?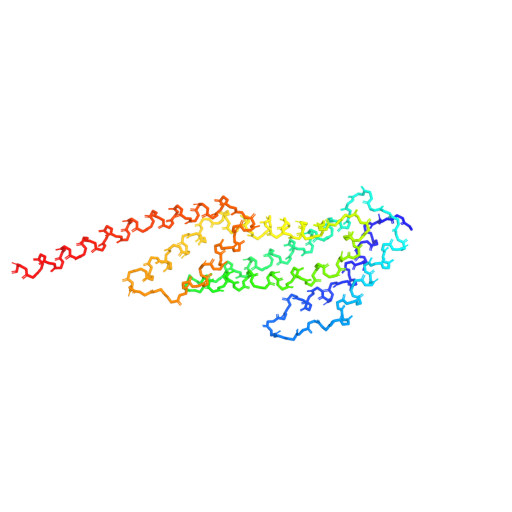 -13.975 4.529 27.987 1.00 84.88 193 ASP A N 1
ATOM 1594 C CA . ASP A 1 193 ? -14.700 3.264 28.126 1.00 84.88 193 ASP A CA 1
ATOM 1595 C C . ASP A 1 193 ? -14.636 2.741 29.566 1.00 84.88 193 ASP A C 1
ATOM 1597 O O . ASP A 1 193 ? -15.672 2.425 30.154 1.00 84.88 193 ASP A O 1
ATOM 1601 N N . TYR A 1 194 ? -13.445 2.732 30.177 1.00 82.50 194 TYR A N 1
ATOM 1602 C CA . TYR A 1 194 ? -13.265 2.301 31.566 1.00 82.50 194 TYR A CA 1
ATOM 1603 C C . TYR A 1 194 ? -14.047 3.175 32.547 1.00 82.50 194 TYR A C 1
ATOM 1605 O O . TYR A 1 194 ? -14.721 2.646 33.434 1.00 82.50 194 TYR A O 1
ATOM 1613 N N . LYS A 1 195 ? -14.040 4.502 32.362 1.00 85.62 195 LYS A N 1
ATOM 1614 C CA . LYS A 1 195 ? -14.833 5.415 33.197 1.00 85.62 195 LYS A CA 1
ATOM 1615 C C . LYS A 1 195 ? -16.329 5.089 33.124 1.00 85.62 195 LYS A C 1
ATOM 1617 O O . LYS A 1 195 ? -16.984 5.001 34.162 1.00 85.62 195 LYS A O 1
ATOM 1622 N N . LYS A 1 196 ? -16.862 4.846 31.919 1.00 81.69 196 LYS A N 1
ATOM 1623 C CA . LYS A 1 196 ? -18.267 4.440 31.723 1.00 81.69 196 LYS A CA 1
ATOM 1624 C C . LYS A 1 196 ? -18.571 3.075 32.339 1.00 81.69 196 LYS A C 1
ATOM 1626 O O . LYS A 1 196 ? -19.634 2.900 32.932 1.00 81.69 196 LYS A O 1
ATOM 1631 N N . PHE A 1 197 ? -17.666 2.109 32.199 1.00 78.19 197 PHE A N 1
ATOM 1632 C CA . PHE A 1 197 ? -17.836 0.769 32.756 1.00 78.19 197 PHE A CA 1
ATOM 1633 C C . PHE A 1 197 ? -17.913 0.799 34.288 1.00 78.19 197 PHE A C 1
ATOM 1635 O O . PHE A 1 197 ? -18.834 0.225 34.868 1.00 78.19 197 PHE A O 1
ATOM 1642 N N . ILE A 1 198 ? -17.008 1.537 34.941 1.00 78.31 198 ILE A N 1
ATOM 1643 C CA . ILE A 1 198 ? -17.007 1.720 36.400 1.00 78.31 198 ILE A CA 1
ATOM 1644 C C . ILE A 1 198 ? -18.301 2.401 36.860 1.00 78.31 198 ILE A C 1
ATOM 1646 O O . ILE A 1 198 ? -18.944 1.910 37.784 1.00 78.31 198 ILE A O 1
ATOM 1650 N N . GLN A 1 199 ? -18.728 3.477 36.190 1.00 73.94 199 GLN A N 1
ATOM 1651 C CA . GLN A 1 199 ? -19.985 4.166 36.508 1.00 73.94 199 GLN A CA 1
ATOM 1652 C C . GLN A 1 199 ? -21.200 3.236 36.405 1.00 73.94 199 GLN A C 1
ATOM 1654 O O . GLN A 1 199 ? -22.036 3.218 37.305 1.00 73.94 199 GLN A O 1
ATOM 1659 N N . LYS A 1 200 ? -21.283 2.418 35.346 1.00 73.81 200 LYS A N 1
ATOM 1660 C CA . LYS A 1 200 ? -22.354 1.421 35.194 1.00 73.81 200 LYS A CA 1
ATOM 1661 C C . LYS A 1 200 ? -22.319 0.367 36.297 1.00 73.81 200 LYS A C 1
ATOM 1663 O O . LYS A 1 200 ? -23.367 0.048 36.849 1.00 73.81 200 LYS A O 1
ATOM 1668 N N . LYS A 1 201 ? -21.137 -0.159 36.630 1.00 73.31 201 LYS A N 1
ATOM 1669 C CA . LYS A 1 201 ? -20.972 -1.169 37.685 1.00 73.31 201 LYS A CA 1
ATOM 1670 C C . LYS A 1 201 ? -21.363 -0.613 39.057 1.00 73.31 201 LYS A C 1
ATOM 1672 O O . LYS A 1 201 ? -22.060 -1.290 39.803 1.00 73.31 201 LYS A O 1
ATOM 1677 N N . PHE A 1 202 ? -20.981 0.629 39.353 1.00 63.16 202 PHE A N 1
ATOM 1678 C CA . PHE A 1 202 ? -21.367 1.326 40.581 1.00 63.16 202 PHE A CA 1
ATOM 1679 C C . PHE A 1 202 ? -22.882 1.570 40.652 1.00 63.16 202 PHE A C 1
ATOM 1681 O O . PHE A 1 202 ? -23.500 1.295 41.673 1.00 63.16 202 PHE A O 1
ATOM 1688 N N . PHE A 1 203 ? -23.503 2.004 39.551 1.00 67.12 203 PHE A N 1
ATOM 1689 C CA . PHE A 1 203 ? -24.956 2.176 39.477 1.00 67.12 203 PHE A CA 1
ATOM 1690 C C . PHE A 1 203 ? -25.718 0.856 39.681 1.00 67.12 203 PHE A C 1
ATOM 1692 O O . PHE A 1 203 ? -26.708 0.826 40.403 1.00 67.12 203 PHE A O 1
ATOM 1699 N N . LEU A 1 204 ? -25.244 -0.244 39.088 1.00 65.69 204 LEU A N 1
ATOM 1700 C CA . LEU A 1 204 ? -25.811 -1.586 39.277 1.00 65.69 204 LEU A CA 1
ATOM 1701 C C . LEU A 1 204 ? -25.691 -2.078 40.722 1.00 65.69 204 LEU A C 1
ATOM 1703 O O . LEU A 1 204 ? -26.649 -2.636 41.246 1.00 65.69 204 LEU A O 1
ATOM 1707 N N . LEU A 1 205 ? -24.549 -1.836 41.371 1.00 58.28 205 LEU A N 1
ATOM 1708 C CA . LEU A 1 205 ? -24.366 -2.135 42.793 1.00 58.28 205 LEU A CA 1
ATOM 1709 C C . LEU A 1 205 ? -25.353 -1.334 43.649 1.00 58.28 205 LEU A C 1
ATOM 1711 O O . LEU A 1 205 ? -26.079 -1.924 44.438 1.00 58.28 205 LEU A O 1
ATOM 1715 N N . MET A 1 206 ? -25.465 -0.021 43.431 1.00 58.47 206 MET A N 1
ATOM 1716 C CA . MET A 1 206 ? -26.418 0.838 44.150 1.00 58.47 206 MET A CA 1
ATOM 1717 C C . MET A 1 206 ? -27.880 0.400 43.965 1.00 58.47 206 MET A C 1
ATOM 1719 O O . MET A 1 206 ? -28.672 0.523 44.891 1.00 58.47 206 MET A O 1
ATOM 1723 N N . LYS A 1 207 ? -28.237 -0.153 42.799 1.00 57.19 207 LYS A N 1
ATOM 1724 C CA . LYS A 1 207 ? -29.584 -0.672 42.510 1.00 57.19 207 LYS A CA 1
ATOM 1725 C C . LYS A 1 207 ? -29.936 -1.971 43.244 1.00 57.19 207 LYS A C 1
ATOM 1727 O O . LYS A 1 207 ? -31.106 -2.312 43.294 1.00 57.19 207 LYS A O 1
ATOM 1732 N N . HIS A 1 208 ? -28.945 -2.712 43.739 1.00 56.06 208 HIS A N 1
ATOM 1733 C CA . HIS A 1 208 ? -29.158 -3.914 44.553 1.00 56.06 208 HIS A CA 1
ATOM 1734 C C . HIS A 1 208 ? -29.211 -3.618 46.058 1.00 56.06 208 HIS A C 1
ATOM 1736 O O . HIS A 1 208 ? -29.616 -4.486 46.825 1.00 56.06 208 HIS A O 1
ATOM 1742 N N . PHE A 1 209 ? -28.787 -2.421 46.471 1.00 51.38 209 PHE A N 1
ATOM 1743 C CA . PHE A 1 209 ? -28.823 -1.968 47.864 1.00 51.38 209 PHE A CA 1
ATOM 1744 C C . PHE A 1 209 ? -30.036 -1.072 48.191 1.00 51.38 209 PHE A C 1
ATOM 1746 O O . PHE A 1 209 ? -30.260 -0.798 49.368 1.00 51.38 209 PHE A O 1
ATOM 1753 N N . LEU A 1 210 ? -30.793 -0.625 47.180 1.00 48.31 210 LEU A N 1
ATOM 1754 C CA . LEU A 1 210 ? -32.084 0.075 47.295 1.00 48.31 210 LEU A CA 1
ATOM 1755 C C . LEU A 1 210 ? -33.235 -0.900 47.043 1.00 48.31 210 LEU A C 1
ATOM 1757 O O . LEU A 1 210 ? -34.253 -0.779 47.754 1.00 48.31 210 LEU A O 1
#

Secondary structure (DSSP, 8-state):
-B--HHHHHHHHHHHHHHHHHHHH--S-----HHHHHHHHHHHHHHHHHSB--TT-HHHHHHHHHHHHHHHHHHHHHTTS-GGGHHHHHHHHHHHHHHHHHHHHHHTHHHHHHT-TTHHHHHHHHHHIIIIIHHHHH-HHHHHHHHHHHHHHHHHT--TTHHHHHHHHHHHHTT-HHHHHHHHHHHHHHHHHHHHHHHHHHHHHHHHHH-